Protein AF-0000000087743296 (afdb_homodimer)

Sequence (358 aa):
MRHYFYPDATAKSSYDIPYEQLYKLGYRGVVYDIDNTLVPHGAPADERAIALFNRLKNIGFETVLISNNKEPRVRTFAEAVGARYVYRANKPSKRGYLKAMELMNTDNTNTFFVGDQLFTDVWGAKRVGIKSYLVGQIDKKEEIQIVIKRRFEWIVLFFYKRYIKKNGSNWPDIGRIEAMRHYFYPDATAKSSYDIPYEQLYKLGYRGVVYDIDNTLVPHGAPADERAIALFNRLKNIGFETVLISNNKEPRVRTFAEAVGARYVYRANKPSKRGYLKAMELMNTDNTNTFFVGDQLFTDVWGAKRVGIKSYLVGQIDKKEEIQIVIKRRFEWIVLFFYKRYIKKNGSNWPDIGRIEA

pLDDT: mean 92.41, std 14.66, range [15.29, 98.94]

Foldseek 3Di:
DCPLQDAPAEDQAPLGDPLLVLVVVPAAEEEEEDDQRQDHHQDAHDPSLLVVLVVSVVSRHAYEYEYLADDVSFVRRCVSNVHHYHYNLVFLAQRRVVVRCVVRVHAQVRYEYEYADRRGGSNSNVVRNHHYYHYGGNDCPVVVCVVVVVVVVVVVVVVVVVVCVVPPDPPDDDDDDDD/DQPLLDAPAEDQAPLGDPLLVLVVVPAAEEEEEDDLRQDHHPDAHDPSLLVVLVVSVVSRHAYEYEYLADDVSFVRRCVSNVHHYHYNLVFLAQRRVVVRCVVRVHAQVRYEYEYADRRGGSNSNVVRNHHYYHYGGNDCPVVVCVVVVVVVVVVVVVVVVVVCVVPPCPDDDPPDDDD

Secondary structure (DSSP, 8-state):
---TT--SEEESSGGGS-HHHHHHTT--EEEE--BTTTBSTTPPP-HHHHHHHHHHHHHT-EEEEE-SS-HHHHHHHHHHHT-EEESS--TTSHHHHHHHHHHHT--TTSEEEEES-IIIIIHHHHHTT-EEEEE--S--HHHHHHHHHHHHHHHHHHHHHHHHHHH---S----S---/---TT--SEEESSGGGS-HHHHHHTT--EEEE--BTTTBSTTPPP-HHHHHHHHHHHHHT-EEEEE-SS-HHHHHHHHHHHT-EEESS--TTSHHHHHHHHHHHT--TTSEEEEES-IIIIIHHHHHTT-EEEEE--S--HHHHHHHHHHHHHHHHHHHHHHHHHHH--SS--------

Structure (mmCIF, N/CA/C/O backbone):
data_AF-0000000087743296-model_v1
#
loop_
_entity.id
_entity.type
_entity.pdbx_description
1 polymer 'YqeG family HAD IIIA-type phosphatase'
#
loop_
_atom_site.group_PDB
_atom_site.id
_atom_site.type_symbol
_atom_site.label_atom_id
_atom_site.label_alt_id
_atom_site.label_comp_id
_atom_site.label_asym_id
_atom_site.label_entity_id
_atom_site.label_seq_id
_atom_site.pdbx_PDB_ins_code
_atom_site.Cartn_x
_atom_site.Cartn_y
_atom_site.Cartn_z
_atom_site.occupancy
_atom_site.B_iso_or_equiv
_atom_site.auth_seq_id
_atom_site.auth_comp_id
_atom_site.auth_asym_id
_atom_site.auth_atom_id
_atom_site.pdbx_PDB_model_num
ATOM 1 N N . MET A 1 1 ? -18.5 -22.188 -18.312 1 39.03 1 MET A N 1
ATOM 2 C CA . MET A 1 1 ? -18.562 -20.75 -18.078 1 39.03 1 MET A CA 1
ATOM 3 C C . MET A 1 1 ? -17.234 -20.234 -17.516 1 39.03 1 MET A C 1
ATOM 5 O O . MET A 1 1 ? -16.719 -20.766 -16.531 1 39.03 1 MET A O 1
ATOM 9 N N . ARG A 1 2 ? -16.406 -19.547 -18.344 1 56.44 2 ARG A N 1
ATOM 10 C CA . ARG A 1 2 ? -14.992 -19.188 -18.453 1 56.44 2 ARG A CA 1
ATOM 11 C C . ARG A 1 2 ? -14.57 -18.25 -17.328 1 56.44 2 ARG A C 1
ATOM 13 O O . ARG A 1 2 ? -14.93 -17.062 -17.344 1 56.44 2 ARG A O 1
ATOM 20 N N . HIS A 1 3 ? -14.547 -18.766 -16.031 1 81.25 3 HIS A N 1
ATOM 21 C CA . HIS A 1 3 ? -14.195 -17.875 -14.922 1 81.25 3 HIS A CA 1
ATOM 22 C C . HIS A 1 3 ? -12.719 -17.5 -14.969 1 81.25 3 HIS A C 1
ATOM 24 O O . HIS A 1 3 ? -11.891 -18.156 -14.32 1 81.25 3 HIS A O 1
ATOM 30 N N . TYR A 1 4 ? -12.43 -16.438 -15.703 1 83.31 4 TYR A N 1
ATOM 31 C CA . TYR A 1 4 ? -11.102 -15.992 -16.109 1 83.31 4 TYR A CA 1
ATOM 32 C C . TYR A 1 4 ? -10.219 -15.703 -14.898 1 83.31 4 TYR A C 1
ATOM 34 O O . TYR A 1 4 ? -9 -15.828 -14.969 1 83.31 4 TYR A O 1
ATOM 42 N N . PHE A 1 5 ? -10.789 -15.539 -13.82 1 91.81 5 PHE A N 1
ATOM 43 C CA . PHE A 1 5 ? -9.969 -15.141 -12.688 1 91.81 5 PHE A CA 1
ATOM 44 C C . PHE A 1 5 ? -10.016 -16.188 -11.578 1 91.81 5 PHE A C 1
ATOM 46 O O . PHE A 1 5 ? -9.375 -16.031 -10.539 1 91.81 5 PHE A O 1
ATOM 53 N N . TYR A 1 6 ? -10.727 -17.234 -11.852 1 93.5 6 TYR A N 1
ATOM 54 C CA . TYR A 1 6 ? -10.773 -18.266 -10.836 1 93.5 6 TYR A CA 1
ATOM 55 C C . TYR A 1 6 ? -9.539 -19.156 -10.891 1 93.5 6 TYR A C 1
ATOM 57 O O . TYR A 1 6 ? -9.211 -19.703 -11.953 1 93.5 6 TYR A O 1
ATOM 65 N N . PRO A 1 7 ? -8.898 -19.281 -9.773 1 95.62 7 PRO A N 1
ATOM 66 C CA . PRO A 1 7 ? -7.852 -20.312 -9.766 1 95.62 7 PRO A CA 1
ATOM 67 C C . PRO A 1 7 ? -8.406 -21.719 -9.883 1 95.62 7 PRO A C 1
ATOM 69 O O . PRO A 1 7 ? -9.594 -21.938 -9.641 1 95.62 7 PRO A O 1
ATOM 72 N N . ASP A 1 8 ? -7.539 -22.656 -10.32 1 95.06 8 ASP A N 1
ATOM 73 C CA . ASP A 1 8 ? -7.973 -24.047 -10.391 1 95.06 8 ASP A CA 1
ATOM 74 C C . ASP A 1 8 ? -7.969 -24.703 -9 1 95.06 8 ASP A C 1
ATOM 76 O O . ASP A 1 8 ? -8.75 -25.609 -8.734 1 95.06 8 ASP A O 1
ATOM 80 N N . ALA A 1 9 ? -7.086 -24.266 -8.188 1 94.94 9 ALA A N 1
ATOM 81 C CA . ALA A 1 9 ? -7.027 -24.672 -6.781 1 94.94 9 ALA A CA 1
ATOM 82 C C . ALA A 1 9 ? -6.391 -23.594 -5.922 1 94.94 9 ALA A C 1
ATOM 84 O O . ALA A 1 9 ? -5.758 -22.672 -6.441 1 94.94 9 ALA A O 1
ATOM 85 N N . THR A 1 10 ? -6.617 -23.703 -4.645 1 95.31 10 THR A N 1
ATOM 86 C CA . THR A 1 10 ? -5.977 -22.828 -3.674 1 95.31 10 THR A CA 1
ATOM 87 C C . THR A 1 10 ? -5.207 -23.625 -2.633 1 95.31 10 THR A C 1
ATOM 89 O O . THR A 1 10 ? -5.477 -24.812 -2.438 1 95.31 10 THR A O 1
ATOM 92 N N . ALA A 1 11 ? -4.199 -23.031 -2.135 1 95.69 11 ALA A N 1
ATOM 93 C CA . ALA A 1 11 ? -3.457 -23.594 -1.002 1 95.69 11 ALA A CA 1
ATOM 94 C C . ALA A 1 11 ? -3.045 -22.484 -0.029 1 95.69 11 ALA A C 1
ATOM 96 O O . ALA A 1 11 ? -2.979 -21.312 -0.402 1 95.69 11 ALA A O 1
ATOM 97 N N . LYS A 1 12 ? -2.832 -22.891 1.188 1 95.31 12 LYS A N 1
ATOM 98 C CA . LYS A 1 12 ? -2.398 -21.922 2.188 1 95.31 12 LYS A CA 1
ATOM 99 C C . LYS A 1 12 ? -1.1 -21.234 1.763 1 95.31 12 LYS A C 1
ATOM 101 O O . LYS A 1 12 ? -0.932 -20.031 1.96 1 95.31 12 LYS A O 1
ATOM 106 N N . SER A 1 13 ? -0.181 -22.047 1.311 1 97.12 13 SER A N 1
ATOM 107 C CA . SER A 1 13 ? 1.099 -21.562 0.809 1 97.12 13 SER A CA 1
ATOM 108 C C . SER A 1 13 ? 1.646 -22.469 -0.288 1 97.12 13 SER A C 1
ATOM 110 O O . SER A 1 13 ? 1.106 -23.547 -0.534 1 97.12 13 SER A O 1
ATOM 112 N N . SER A 1 14 ? 2.713 -21.953 -0.979 1 98.12 14 SER A N 1
ATOM 113 C CA . SER A 1 14 ? 3.42 -22.75 -1.969 1 98.12 14 SER A CA 1
ATOM 114 C C . SER A 1 14 ? 3.93 -24.047 -1.356 1 98.12 14 SER A C 1
ATOM 116 O O . SER A 1 14 ? 4.188 -25.031 -2.072 1 98.12 14 SER A O 1
ATOM 118 N N . TYR A 1 15 ? 3.998 -24.094 -0.083 1 98.12 15 TYR A N 1
ATOM 119 C CA . TYR A 1 15 ? 4.648 -25.203 0.618 1 98.12 15 TYR A CA 1
ATOM 120 C C . TYR A 1 15 ? 3.629 -26.25 1.062 1 98.12 15 TYR A C 1
ATOM 122 O O . TYR A 1 15 ? 3.994 -27.281 1.622 1 98.12 15 TYR A O 1
ATOM 130 N N . ASP A 1 16 ? 2.35 -25.969 0.76 1 97.06 16 ASP A N 1
ATOM 131 C CA . ASP A 1 16 ? 1.265 -26.844 1.182 1 97.06 16 ASP A CA 1
ATOM 132 C C . ASP A 1 16 ? 0.6 -27.516 -0.02 1 97.06 16 ASP A C 1
ATOM 134 O O . ASP A 1 16 ? -0.471 -28.109 0.108 1 97.06 16 ASP A O 1
ATOM 138 N N . ILE A 1 17 ? 1.154 -27.422 -1.135 1 97.38 17 ILE A N 1
ATOM 139 C CA . ILE A 1 17 ? 0.62 -28.016 -2.354 1 97.38 17 ILE A CA 1
ATOM 140 C C . ILE A 1 17 ? 1 -29.5 -2.416 1 97.38 17 ILE A C 1
ATOM 142 O O . ILE A 1 17 ? 2.129 -29.859 -2.082 1 97.38 17 ILE A O 1
ATOM 146 N N . PRO A 1 18 ? 0.046 -30.391 -2.832 1 96.56 18 PRO A N 1
ATOM 147 C CA . PRO A 1 18 ? 0.356 -31.812 -2.922 1 96.56 18 PRO A CA 1
ATOM 148 C C . PRO A 1 18 ? 1.152 -32.156 -4.176 1 96.56 18 PRO A C 1
ATOM 150 O O . PRO A 1 18 ? 0.637 -32.844 -5.066 1 96.56 18 PRO A O 1
ATOM 153 N N . TYR A 1 19 ? 2.443 -31.922 -4.223 1 98.19 19 TYR A N 1
ATOM 154 C CA . TYR A 1 19 ? 3.291 -32.031 -5.406 1 98.19 19 TYR A CA 1
ATOM 155 C C . TYR A 1 19 ? 3.438 -33.469 -5.852 1 98.19 19 TYR A C 1
ATOM 157 O O . TYR A 1 19 ? 3.404 -33.781 -7.047 1 98.19 19 TYR A O 1
ATOM 165 N N . GLU A 1 20 ? 3.605 -34.375 -4.824 1 97.75 20 GLU A N 1
ATOM 166 C CA . GLU A 1 20 ? 3.75 -35.781 -5.176 1 97.75 20 GLU A CA 1
ATOM 167 C C . GLU A 1 20 ? 2.51 -36.312 -5.902 1 97.75 20 GLU A C 1
ATOM 169 O O . GLU A 1 20 ? 2.619 -37.031 -6.883 1 97.75 20 GLU A O 1
ATOM 174 N N . GLN A 1 21 ? 1.388 -35.875 -5.41 1 96.56 21 GLN A N 1
ATOM 175 C CA . GLN A 1 21 ? 0.134 -36.281 -6.039 1 96.56 21 GLN A CA 1
ATOM 176 C C . GLN A 1 21 ? 0.012 -35.688 -7.441 1 96.56 21 GLN A C 1
ATOM 178 O O . GLN A 1 21 ? -0.433 -36.375 -8.367 1 96.56 21 GLN A O 1
ATOM 183 N N . LEU A 1 22 ? 0.434 -34.5 -7.641 1 97.75 22 LEU A N 1
ATOM 184 C CA . LEU A 1 22 ? 0.363 -33.844 -8.938 1 97.75 22 LEU A CA 1
ATOM 185 C C . LEU A 1 22 ? 1.301 -34.5 -9.938 1 97.75 22 LEU A C 1
ATOM 187 O O . LEU A 1 22 ? 0.954 -34.656 -11.117 1 97.75 22 LEU A O 1
ATOM 191 N N . TYR A 1 23 ? 2.424 -34.875 -9.438 1 98.25 23 TYR A N 1
ATOM 192 C CA . TYR A 1 23 ? 3.346 -35.594 -10.312 1 98.25 23 TYR A CA 1
ATOM 193 C C . TYR A 1 23 ? 2.744 -36.938 -10.766 1 98.25 23 TYR A C 1
ATOM 195 O O . TYR A 1 23 ? 2.869 -37.312 -11.938 1 98.25 23 TYR A O 1
ATOM 203 N N . LYS A 1 24 ? 2.105 -37.625 -9.883 1 96.69 24 LYS A N 1
ATOM 204 C CA . LYS A 1 24 ? 1.45 -38.875 -10.195 1 96.69 24 LYS A CA 1
ATOM 205 C C . LYS A 1 24 ? 0.333 -38.688 -11.219 1 96.69 24 LYS A C 1
ATOM 207 O O . LYS A 1 24 ? 0.058 -39.562 -12.023 1 96.69 24 LYS A O 1
ATOM 212 N N . LEU A 1 25 ? -0.211 -37.5 -11.219 1 96.12 25 LEU A N 1
ATOM 213 C CA . LEU A 1 25 ? -1.318 -37.188 -12.117 1 96.12 25 LEU A CA 1
ATOM 214 C C . LEU A 1 25 ? -0.806 -36.781 -13.5 1 96.12 25 LEU A C 1
ATOM 216 O O . LEU A 1 25 ? -1.597 -36.562 -14.414 1 96.12 25 LEU A O 1
ATOM 220 N N . GLY A 1 26 ? 0.519 -36.656 -13.641 1 96.94 26 GLY A N 1
ATOM 221 C CA . GLY A 1 26 ? 1.074 -36.469 -14.977 1 96.94 26 GLY A CA 1
ATOM 222 C C . GLY A 1 26 ? 1.713 -35.125 -15.164 1 96.94 26 GLY A C 1
ATOM 223 O O . GLY A 1 26 ? 2.291 -34.844 -16.219 1 96.94 26 GLY A O 1
ATOM 224 N N . TYR A 1 27 ? 1.667 -34.344 -14.133 1 98.06 27 TYR A N 1
ATOM 225 C CA . TYR A 1 27 ? 2.32 -33.031 -14.242 1 98.06 27 TYR A CA 1
ATOM 226 C C . TYR A 1 27 ? 3.834 -33.156 -14.125 1 98.06 27 TYR A C 1
ATOM 228 O O . TYR A 1 27 ? 4.332 -34.031 -13.398 1 98.06 27 TYR A O 1
ATOM 236 N N . ARG A 1 28 ? 4.492 -32.281 -14.875 1 98.75 28 ARG A N 1
ATOM 237 C CA . ARG A 1 28 ? 5.941 -32.406 -14.961 1 98.75 28 ARG A CA 1
ATOM 238 C C . ARG A 1 28 ? 6.625 -31.047 -14.789 1 98.75 28 ARG A C 1
ATOM 240 O O . ARG A 1 28 ? 7.809 -30.984 -14.445 1 98.75 28 ARG A O 1
ATOM 247 N N . GLY A 1 29 ? 5.926 -29.953 -15.094 1 98.88 29 GLY A N 1
ATOM 248 C CA . GLY A 1 29 ? 6.48 -28.609 -14.969 1 98.88 29 GLY A CA 1
ATOM 249 C C . GLY A 1 29 ? 5.727 -27.75 -13.984 1 98.88 29 GLY A C 1
ATOM 250 O O . GLY A 1 29 ? 4.496 -27.781 -13.93 1 98.88 29 GLY A O 1
ATOM 251 N N . VAL A 1 30 ? 6.461 -27.016 -13.164 1 98.94 30 VAL A N 1
ATOM 252 C CA . VAL A 1 30 ? 5.883 -26.031 -12.266 1 98.94 30 VAL A CA 1
ATOM 253 C C . VAL A 1 30 ? 6.469 -24.656 -12.578 1 98.94 30 VAL A C 1
ATOM 255 O O . VAL A 1 30 ? 7.691 -24.469 -12.57 1 98.94 30 VAL A O 1
ATOM 258 N N . VAL A 1 31 ? 5.633 -23.672 -12.906 1 98.94 31 VAL A N 1
ATOM 259 C CA . VAL A 1 31 ? 6.027 -22.266 -13.07 1 98.94 31 VAL A CA 1
ATOM 260 C C . VAL A 1 31 ? 5.688 -21.484 -11.805 1 98.94 31 VAL A C 1
ATOM 262 O O . VAL A 1 31 ? 4.562 -21.562 -11.305 1 98.94 31 VAL A O 1
ATOM 265 N N . TYR A 1 32 ? 6.684 -20.688 -11.281 1 98.81 32 TYR A N 1
ATOM 266 C CA . TYR A 1 32 ? 6.492 -20.016 -10 1 98.81 32 TYR A CA 1
ATOM 267 C C . TYR A 1 32 ? 6.633 -18.516 -10.148 1 98.81 32 TYR A C 1
ATOM 269 O O . TYR A 1 32 ? 7.543 -18.031 -10.828 1 98.81 32 TYR A O 1
ATOM 277 N N . ASP A 1 33 ? 5.77 -17.828 -9.5 1 98.75 33 ASP A N 1
ATOM 278 C CA . ASP A 1 33 ? 6.074 -16.469 -9.039 1 98.75 33 ASP A CA 1
ATOM 279 C C . ASP A 1 33 ? 7.051 -16.5 -7.867 1 98.75 33 ASP A C 1
ATOM 281 O O . ASP A 1 33 ? 7.211 -17.531 -7.211 1 98.75 33 ASP A O 1
ATOM 285 N N . ILE A 1 34 ? 7.734 -15.398 -7.621 1 98.62 34 ILE A N 1
ATOM 286 C CA . ILE A 1 34 ? 8.711 -15.375 -6.543 1 98.62 34 ILE A CA 1
ATOM 287 C C . ILE A 1 34 ? 8.148 -14.609 -5.348 1 98.62 34 ILE A C 1
ATOM 289 O O . ILE A 1 34 ? 7.863 -15.203 -4.301 1 98.62 34 ILE A O 1
ATOM 293 N N . ASP A 1 35 ? 7.82 -13.297 -5.594 1 98 35 ASP A N 1
ATOM 294 C CA . ASP A 1 35 ? 7.508 -12.359 -4.516 1 98 35 ASP A CA 1
ATOM 295 C C . ASP A 1 35 ? 6.133 -12.648 -3.92 1 98 35 ASP A C 1
ATOM 297 O O . ASP A 1 35 ? 5.125 -12.617 -4.629 1 98 35 ASP A O 1
ATOM 301 N N . ASN A 1 36 ? 6.172 -12.906 -2.613 1 97.62 36 ASN A N 1
ATOM 302 C CA . ASN A 1 36 ? 4.98 -13.195 -1.818 1 97.62 36 ASN A CA 1
ATOM 303 C C . ASN A 1 36 ? 4.418 -14.578 -2.129 1 97.62 36 ASN A C 1
ATOM 305 O O . ASN A 1 36 ? 3.426 -15 -1.533 1 97.62 36 ASN A O 1
ATOM 309 N N . THR A 1 37 ? 5.086 -15.305 -2.969 1 98.62 37 THR A N 1
ATOM 310 C CA . THR A 1 37 ? 4.723 -16.688 -3.289 1 98.62 37 THR A CA 1
ATOM 311 C C . THR A 1 37 ? 5.672 -17.656 -2.609 1 98.62 37 THR A C 1
ATOM 313 O O . THR A 1 37 ? 5.23 -18.609 -1.958 1 98.62 37 THR A O 1
ATOM 316 N N . LEU A 1 38 ? 6.992 -17.359 -2.748 1 98.81 38 LEU A N 1
ATOM 317 C CA . LEU A 1 38 ? 8.016 -18.25 -2.189 1 98.81 38 LEU A CA 1
ATOM 318 C C . LEU A 1 38 ? 8.672 -17.609 -0.968 1 98.81 38 LEU A C 1
ATOM 320 O O . LEU A 1 38 ? 9.055 -18.312 -0.028 1 98.81 38 LEU A O 1
ATOM 324 N N . VAL A 1 39 ? 8.805 -16.281 -1.06 1 98.56 39 VAL A N 1
ATOM 325 C CA . VAL A 1 39 ? 9.414 -15.477 -0.01 1 98.56 39 VAL A CA 1
ATOM 326 C C . VAL A 1 39 ? 8.734 -14.109 0.053 1 98.56 39 VAL A C 1
ATOM 328 O O . VAL A 1 39 ? 7.992 -13.734 -0.856 1 98.56 39 VAL A O 1
ATOM 331 N N . PRO A 1 40 ? 8.93 -13.367 1.16 1 97.38 40 PRO A N 1
ATOM 332 C CA . PRO A 1 40 ? 8.453 -11.984 1.137 1 97.38 40 PRO A CA 1
ATOM 333 C C . PRO A 1 40 ? 9.039 -11.172 -0.02 1 97.38 40 PRO A C 1
ATOM 335 O O . PRO A 1 40 ? 10.117 -11.492 -0.514 1 97.38 40 PRO A O 1
ATOM 338 N N . HIS A 1 41 ? 8.312 -10.156 -0.39 1 95.88 41 HIS A N 1
ATOM 339 C CA . HIS A 1 41 ? 8.719 -9.32 -1.516 1 95.88 41 HIS A CA 1
ATOM 340 C C . HIS A 1 41 ? 10.156 -8.836 -1.349 1 95.88 41 HIS A C 1
ATOM 342 O O . HIS A 1 41 ? 10.5 -8.234 -0.325 1 95.88 41 HIS A O 1
ATOM 348 N N . GLY A 1 42 ? 10.93 -9.102 -2.33 1 96 42 GLY A N 1
ATOM 349 C CA . GLY A 1 42 ? 12.289 -8.586 -2.367 1 96 42 GLY A CA 1
ATOM 350 C C . GLY A 1 42 ? 13.258 -9.414 -1.553 1 96 42 GLY A C 1
ATOM 351 O O . GLY A 1 42 ? 14.469 -9.18 -1.6 1 96 42 GLY A O 1
ATOM 352 N N . ALA A 1 43 ? 12.805 -10.383 -0.802 1 97.62 43 ALA A N 1
ATOM 353 C CA . ALA A 1 43 ? 13.664 -11.188 0.055 1 97.62 43 ALA A CA 1
ATOM 354 C C . ALA A 1 43 ? 14.438 -12.227 -0.76 1 97.62 43 ALA A C 1
ATOM 356 O O . ALA A 1 43 ? 13.945 -12.703 -1.786 1 97.62 43 ALA A O 1
ATOM 357 N N . PRO A 1 44 ? 15.617 -12.523 -0.283 1 98.38 44 PRO A N 1
ATOM 358 C CA . PRO A 1 44 ? 16.344 -13.609 -0.939 1 98.38 44 PRO A CA 1
ATOM 359 C C . PRO A 1 44 ? 15.734 -14.977 -0.668 1 98.38 44 PRO A C 1
ATOM 361 O O . PRO A 1 44 ? 14.859 -15.109 0.195 1 98.38 44 PRO A O 1
ATOM 364 N N . ALA A 1 45 ? 16.219 -15.938 -1.435 1 98.75 45 ALA A N 1
ATOM 365 C CA . ALA A 1 45 ? 15.789 -17.312 -1.164 1 98.75 45 ALA A CA 1
ATOM 366 C C . ALA A 1 45 ? 16.188 -17.75 0.243 1 98.75 45 ALA A C 1
ATOM 368 O O . ALA A 1 45 ? 17.328 -17.516 0.669 1 98.75 45 ALA A O 1
ATOM 369 N N . ASP A 1 46 ? 15.227 -18.266 0.943 1 98.5 46 ASP A N 1
ATOM 370 C CA . ASP A 1 46 ? 15.531 -18.781 2.271 1 98.5 46 ASP A CA 1
ATOM 371 C C . ASP A 1 46 ? 15.617 -20.312 2.254 1 98.5 46 ASP A C 1
ATOM 373 O O . ASP A 1 46 ? 15.5 -20.922 1.198 1 98.5 46 ASP A O 1
ATOM 377 N N . GLU A 1 47 ? 15.883 -20.891 3.396 1 98.56 47 GLU A N 1
ATOM 378 C CA . GLU A 1 47 ? 16.078 -22.328 3.494 1 98.56 47 GLU A CA 1
ATOM 379 C C . GLU A 1 47 ? 14.82 -23.094 3.094 1 98.56 47 GLU A C 1
ATOM 381 O O . GLU A 1 47 ? 14.898 -24.156 2.496 1 98.56 47 GLU A O 1
ATOM 386 N N . ARG A 1 48 ? 13.789 -22.5 3.412 1 98.5 48 ARG A N 1
ATOM 387 C CA . ARG A 1 48 ? 12.516 -23.141 3.105 1 98.5 48 ARG A CA 1
ATOM 388 C C . ARG A 1 48 ? 12.297 -23.234 1.599 1 98.5 48 ARG A C 1
ATOM 390 O O . ARG A 1 48 ? 11.875 -24.281 1.094 1 98.5 48 ARG A O 1
ATOM 397 N N . ALA A 1 49 ? 12.57 -22.172 0.935 1 98.81 49 ALA A N 1
ATOM 398 C CA . ALA A 1 49 ? 12.453 -22.156 -0.521 1 98.81 49 ALA A CA 1
ATOM 399 C C . ALA A 1 49 ? 13.438 -23.125 -1.165 1 98.81 49 ALA A C 1
ATOM 401 O O . ALA A 1 49 ? 13.078 -23.875 -2.076 1 98.81 49 ALA A O 1
ATOM 402 N N . ILE A 1 50 ? 14.594 -23.109 -0.711 1 98.88 50 ILE A N 1
ATOM 403 C CA . ILE A 1 50 ? 15.617 -24 -1.245 1 98.88 50 ILE A CA 1
ATOM 404 C C . ILE A 1 50 ? 15.188 -25.453 -1.052 1 98.88 50 ILE A C 1
ATOM 406 O O . ILE A 1 50 ? 15.289 -26.25 -1.976 1 98.88 50 ILE A O 1
ATOM 410 N N . ALA A 1 51 ? 14.695 -25.75 0.13 1 98.88 51 ALA A N 1
ATOM 411 C CA . ALA A 1 51 ? 14.242 -27.109 0.428 1 98.88 51 ALA A CA 1
ATOM 412 C C . ALA A 1 51 ? 13.086 -27.516 -0.49 1 98.88 51 ALA A C 1
ATOM 414 O O . ALA A 1 51 ? 13.016 -28.656 -0.938 1 98.88 51 ALA A O 1
ATOM 415 N N . LEU A 1 52 ? 12.219 -26.625 -0.75 1 98.88 52 LEU A N 1
ATOM 416 C CA . LEU A 1 52 ? 11.086 -26.922 -1.626 1 98.88 52 LEU A CA 1
ATOM 417 C C . LEU A 1 52 ? 11.57 -27.266 -3.029 1 98.88 52 LEU A C 1
ATOM 419 O O . LEU A 1 52 ? 11.125 -28.266 -3.609 1 98.88 52 LEU A O 1
ATOM 423 N N . PHE A 1 53 ? 12.438 -26.562 -3.605 1 98.88 53 PHE A N 1
ATOM 424 C CA . PHE A 1 53 ? 12.883 -26.797 -4.973 1 98.88 53 PHE A CA 1
ATOM 425 C C . PHE A 1 53 ? 13.727 -28.062 -5.055 1 98.88 53 PHE A C 1
ATOM 427 O O . PHE A 1 53 ? 13.703 -28.766 -6.066 1 98.88 53 PHE A O 1
ATOM 434 N N . ASN A 1 54 ? 14.461 -28.344 -3.963 1 98.81 54 ASN A N 1
ATOM 435 C CA . ASN A 1 54 ? 15.125 -29.641 -3.898 1 98.81 54 ASN A CA 1
ATOM 436 C C . ASN A 1 54 ? 14.125 -30.797 -3.916 1 98.81 54 ASN A C 1
ATOM 438 O O . ASN A 1 54 ? 14.32 -31.781 -4.613 1 98.81 54 ASN A O 1
ATOM 442 N N . ARG A 1 55 ? 13.102 -30.625 -3.139 1 98.81 55 ARG A N 1
ATOM 443 C CA . ARG A 1 55 ? 12.039 -31.625 -3.117 1 98.81 55 ARG A CA 1
ATOM 444 C C . ARG A 1 55 ? 11.43 -31.797 -4.5 1 98.81 55 ARG A C 1
ATOM 446 O O . ARG A 1 55 ? 11.234 -32.938 -4.961 1 98.81 55 ARG A O 1
ATOM 453 N N . LEU A 1 56 ? 11.148 -30.75 -5.145 1 98.88 56 LEU A N 1
ATOM 454 C CA . LEU A 1 56 ? 10.547 -30.797 -6.477 1 98.88 56 LEU A CA 1
ATOM 455 C C . LEU A 1 56 ? 11.469 -31.5 -7.469 1 98.88 56 LEU A C 1
ATOM 457 O O . LEU A 1 56 ? 11.008 -32.312 -8.281 1 98.88 56 LEU A O 1
ATOM 461 N N . LYS A 1 57 ? 12.711 -31.172 -7.375 1 98.75 57 LYS A N 1
ATOM 462 C CA . LYS A 1 57 ? 13.703 -31.828 -8.219 1 98.75 57 LYS A CA 1
ATOM 463 C C . LYS A 1 57 ? 13.734 -33.344 -7.965 1 98.75 57 LYS A C 1
ATOM 465 O O . LYS A 1 57 ? 13.766 -34.125 -8.906 1 98.75 57 LYS A O 1
ATOM 470 N N . ASN A 1 58 ? 13.688 -33.719 -6.719 1 98.69 58 ASN A N 1
ATOM 471 C CA . ASN A 1 58 ? 13.734 -35.125 -6.34 1 98.69 58 ASN A CA 1
ATOM 472 C C . ASN A 1 58 ? 12.508 -35.875 -6.832 1 98.69 58 ASN A C 1
ATOM 474 O O . ASN A 1 58 ? 12.586 -37.062 -7.176 1 98.69 58 ASN A O 1
ATOM 478 N N . ILE A 1 59 ? 11.414 -35.219 -6.812 1 98.62 59 ILE A N 1
ATOM 479 C CA . ILE A 1 59 ? 10.18 -35.812 -7.328 1 98.62 59 ILE A CA 1
ATOM 480 C C . ILE A 1 59 ? 10.312 -36.031 -8.836 1 98.62 59 ILE A C 1
ATOM 482 O O . ILE A 1 59 ? 9.797 -37.031 -9.367 1 98.62 59 ILE A O 1
ATOM 486 N N . GLY A 1 60 ? 10.953 -35.094 -9.508 1 98.75 60 GLY A N 1
ATOM 487 C CA . GLY A 1 60 ? 11.156 -35.188 -10.945 1 98.75 60 GLY A CA 1
ATOM 488 C C . GLY A 1 60 ? 10.633 -34 -11.711 1 98.75 60 GLY A C 1
ATOM 489 O O . GLY A 1 60 ? 10.688 -33.969 -12.938 1 98.75 60 GLY A O 1
ATOM 490 N N . PHE A 1 61 ? 10.227 -32.938 -11.016 1 98.88 61 PHE A N 1
ATOM 491 C CA . PHE A 1 61 ? 9.648 -31.766 -11.664 1 98.88 61 PHE A CA 1
ATOM 492 C C . PHE A 1 61 ? 10.734 -30.922 -12.32 1 98.88 61 PHE A C 1
ATOM 494 O O . PHE A 1 61 ? 11.828 -30.766 -11.766 1 98.88 61 PHE A O 1
ATOM 501 N N . GLU A 1 62 ? 10.422 -30.344 -13.453 1 98.88 62 GLU A N 1
ATOM 502 C CA . GLU A 1 62 ? 11.102 -29.156 -13.945 1 98.88 62 GLU A CA 1
ATOM 503 C C . GLU A 1 62 ? 10.484 -27.875 -13.375 1 98.88 62 GLU A C 1
ATOM 505 O O . GLU A 1 62 ? 9.266 -27.797 -13.203 1 98.88 62 GLU A O 1
ATOM 510 N N . THR A 1 63 ? 11.422 -26.891 -13.062 1 98.88 63 THR A N 1
ATOM 511 C CA . THR A 1 63 ? 10.898 -25.688 -12.445 1 98.88 63 THR A CA 1
ATOM 512 C C . THR A 1 63 ? 11.445 -24.438 -13.148 1 98.88 63 THR A C 1
ATOM 514 O O . THR A 1 63 ? 12.617 -24.406 -13.547 1 98.88 63 THR A O 1
ATOM 517 N N . VAL A 1 64 ? 10.562 -23.469 -13.344 1 98.94 64 VAL A N 1
ATOM 518 C CA . VAL A 1 64 ? 10.945 -22.156 -13.875 1 98.94 64 VAL A CA 1
ATOM 519 C C . VAL A 1 64 ? 10.32 -21.047 -13.023 1 98.94 64 VAL A C 1
ATOM 521 O O . VAL A 1 64 ? 9.141 -21.125 -12.664 1 98.94 64 VAL A O 1
ATOM 524 N N . LEU A 1 65 ? 11.156 -20.062 -12.672 1 98.94 65 LEU A N 1
ATOM 525 C CA . LEU A 1 65 ? 10.68 -18.844 -12.023 1 98.94 65 LEU A CA 1
ATOM 526 C C . LEU A 1 65 ? 10.359 -17.766 -13.055 1 98.94 65 LEU A C 1
ATOM 528 O O . LEU A 1 65 ? 11.172 -17.484 -13.938 1 98.94 65 LEU A O 1
ATOM 532 N N . ILE A 1 66 ? 9.117 -17.219 -12.961 1 98.62 66 ILE A N 1
ATOM 533 C CA . ILE A 1 66 ? 8.836 -16.062 -13.82 1 98.62 66 ILE A CA 1
ATOM 534 C C . ILE A 1 66 ? 8.445 -14.867 -12.961 1 98.62 66 ILE A C 1
ATOM 536 O O . ILE A 1 66 ? 7.73 -15.016 -11.969 1 98.62 66 ILE A O 1
ATOM 540 N N . SER A 1 67 ? 8.984 -13.75 -13.188 1 98.12 67 SER A N 1
ATOM 541 C CA . SER A 1 67 ? 8.766 -12.531 -12.43 1 98.12 67 SER A CA 1
ATOM 542 C C . SER A 1 67 ? 8.805 -11.305 -13.328 1 98.12 67 SER A C 1
ATOM 544 O O . SER A 1 67 ? 9.484 -11.297 -14.359 1 98.12 67 SER A O 1
ATOM 546 N N . ASN A 1 68 ? 8 -10.297 -13 1 97.62 68 ASN A N 1
ATOM 547 C CA . ASN A 1 68 ? 8.031 -9.023 -13.711 1 97.62 68 ASN A CA 1
ATOM 548 C C . ASN A 1 68 ? 9.266 -8.203 -13.344 1 97.62 68 ASN A C 1
ATOM 550 O O . ASN A 1 68 ? 9.547 -7.18 -13.969 1 97.62 68 ASN A O 1
ATOM 554 N N . ASN A 1 69 ? 10.016 -8.664 -12.453 1 97.31 69 ASN A N 1
ATOM 555 C CA . ASN A 1 69 ? 11.172 -7.938 -11.953 1 97.31 69 ASN A CA 1
ATOM 556 C C . ASN A 1 69 ? 12.344 -7.996 -12.93 1 97.31 69 ASN A C 1
ATOM 558 O O . ASN A 1 69 ? 12.297 -8.742 -13.914 1 97.31 69 ASN A O 1
ATOM 562 N N . LYS A 1 70 ? 13.273 -7.148 -12.633 1 97.81 70 LYS A N 1
ATOM 563 C CA . LYS A 1 70 ? 14.492 -7.113 -13.438 1 97.81 70 LYS A CA 1
ATOM 564 C C . LYS A 1 70 ? 15.359 -8.344 -13.18 1 97.81 70 LYS A C 1
ATOM 566 O O . LYS A 1 70 ? 15.148 -9.062 -12.203 1 97.81 70 LYS A O 1
ATOM 571 N N . GLU A 1 71 ? 16.281 -8.57 -14.008 1 98.06 71 GLU A N 1
ATOM 572 C CA . GLU A 1 71 ? 17.031 -9.82 -14.062 1 98.06 71 GLU A CA 1
ATOM 573 C C . GLU A 1 71 ? 17.797 -10.07 -12.766 1 98.06 71 GLU A C 1
ATOM 575 O O . GLU A 1 71 ? 17.828 -11.195 -12.266 1 98.06 71 GLU A O 1
ATOM 580 N N . PRO A 1 72 ? 18.406 -9.062 -12.156 1 98.25 72 PRO A N 1
ATOM 581 C CA . PRO A 1 72 ? 19.172 -9.367 -10.953 1 98.25 72 PRO A CA 1
ATOM 582 C C . PRO A 1 72 ? 18.328 -10 -9.852 1 98.25 72 PRO A C 1
ATOM 584 O O . PRO A 1 72 ? 18.781 -10.938 -9.188 1 98.25 72 PRO A O 1
ATOM 587 N N . ARG A 1 73 ? 17.188 -9.617 -9.719 1 98.12 73 ARG A N 1
ATOM 588 C CA . ARG A 1 73 ? 16.297 -10.18 -8.703 1 98.12 73 ARG A CA 1
ATOM 589 C C . ARG A 1 73 ? 15.945 -11.633 -9.023 1 98.12 73 ARG A C 1
ATOM 591 O O . ARG A 1 73 ? 16.062 -12.508 -8.164 1 98.12 73 ARG A O 1
ATOM 598 N N . VAL A 1 74 ? 15.641 -11.852 -10.25 1 98.62 74 VAL A N 1
ATOM 599 C CA . VAL A 1 74 ? 15.117 -13.156 -10.641 1 98.62 74 VAL A CA 1
ATOM 600 C C . VAL A 1 74 ? 16.266 -14.156 -10.75 1 98.62 74 VAL A C 1
ATOM 602 O O . VAL A 1 74 ? 16.172 -15.289 -10.266 1 98.62 74 VAL A O 1
ATOM 605 N N . ARG A 1 75 ? 17.344 -13.75 -11.32 1 98.62 75 ARG A N 1
ATOM 606 C CA . ARG A 1 75 ? 18.484 -14.625 -11.531 1 98.62 75 ARG A CA 1
ATOM 607 C C . ARG A 1 75 ? 19.062 -15.086 -10.195 1 98.62 75 ARG A C 1
ATOM 609 O O . ARG A 1 75 ? 19.328 -16.281 -10.008 1 98.62 75 ARG A O 1
ATOM 616 N N . THR A 1 76 ? 19.266 -14.094 -9.289 1 98.69 76 THR A N 1
ATOM 617 C CA . THR A 1 76 ? 19.859 -14.438 -8 1 98.69 76 THR A CA 1
ATOM 618 C C . THR A 1 76 ? 18.984 -15.445 -7.254 1 98.69 76 THR A C 1
ATOM 620 O O . THR A 1 76 ? 19.5 -16.375 -6.625 1 98.69 76 THR A O 1
ATOM 623 N N . PHE A 1 77 ? 17.688 -15.266 -7.34 1 98.81 77 PHE A N 1
ATOM 624 C CA . PHE A 1 77 ? 16.781 -16.188 -6.676 1 98.81 77 PHE A CA 1
ATOM 625 C C . PHE A 1 77 ? 16.828 -17.562 -7.336 1 98.81 77 PHE A C 1
ATOM 627 O O . PHE A 1 77 ? 16.891 -18.594 -6.652 1 98.81 77 PHE A O 1
ATOM 634 N N . ALA A 1 78 ? 16.844 -17.594 -8.648 1 98.88 78 ALA A N 1
ATOM 635 C CA . ALA A 1 78 ? 16.859 -18.828 -9.422 1 98.88 78 ALA A CA 1
ATOM 636 C C . ALA A 1 78 ? 18.125 -19.641 -9.141 1 98.88 78 ALA A C 1
ATOM 638 O O . ALA A 1 78 ? 18.062 -20.859 -8.961 1 98.88 78 ALA A O 1
ATOM 639 N N . GLU A 1 79 ? 19.188 -18.969 -9.094 1 98.69 79 GLU A N 1
ATOM 640 C CA . GLU A 1 79 ? 20.453 -19.625 -8.82 1 98.69 79 GLU A CA 1
ATOM 641 C C . GLU A 1 79 ? 20.453 -20.266 -7.434 1 98.69 79 GLU A C 1
ATOM 643 O O . GLU A 1 79 ? 20.953 -21.375 -7.258 1 98.69 79 GLU A O 1
ATOM 648 N N . ALA A 1 80 ? 19.906 -19.594 -6.504 1 98.81 80 ALA A N 1
ATOM 649 C CA . ALA A 1 80 ? 19.891 -20.062 -5.121 1 98.81 80 ALA A CA 1
ATOM 650 C C . ALA A 1 80 ? 19.062 -21.344 -4.992 1 98.81 80 ALA A C 1
ATOM 652 O O . ALA A 1 80 ? 19.406 -22.234 -4.223 1 98.81 80 ALA A O 1
ATOM 653 N N . VAL A 1 81 ? 17.984 -21.422 -5.77 1 98.81 81 VAL A N 1
ATOM 654 C CA . VAL A 1 81 ? 17.078 -22.547 -5.562 1 98.81 81 VAL A CA 1
ATOM 655 C C . VAL A 1 81 ? 17.312 -23.609 -6.637 1 98.81 81 VAL A C 1
ATOM 657 O O . VAL A 1 81 ? 16.734 -24.688 -6.586 1 98.81 81 VAL A O 1
ATOM 660 N N . GLY A 1 82 ? 18.125 -23.328 -7.617 1 98.5 82 GLY A N 1
ATOM 661 C CA . GLY A 1 82 ? 18.438 -24.281 -8.672 1 98.5 82 GLY A CA 1
ATOM 662 C C . GLY A 1 82 ? 17.328 -24.406 -9.703 1 98.5 82 GLY A C 1
ATOM 663 O O . GLY A 1 82 ? 17 -25.5 -10.141 1 98.5 82 GLY A O 1
ATOM 664 N N . ALA A 1 83 ? 16.734 -23.297 -10.109 1 98.75 83 ALA A N 1
ATOM 665 C CA . ALA A 1 83 ? 15.672 -23.281 -11.109 1 98.75 83 ALA A CA 1
ATOM 666 C C . ALA A 1 83 ? 16.047 -22.422 -12.305 1 98.75 83 ALA A C 1
ATOM 668 O O . ALA A 1 83 ? 16.969 -21.594 -12.219 1 98.75 83 ALA A O 1
ATOM 669 N N . ARG A 1 84 ? 15.43 -22.672 -13.414 1 98.62 84 ARG A N 1
ATOM 670 C CA . ARG A 1 84 ? 15.5 -21.719 -14.531 1 98.62 84 ARG A CA 1
ATOM 671 C C . ARG A 1 84 ? 14.594 -20.516 -14.281 1 98.62 84 ARG A C 1
ATOM 673 O O . ARG A 1 84 ? 13.844 -20.484 -13.305 1 98.62 84 ARG A O 1
ATOM 680 N N . TYR A 1 85 ? 14.82 -19.469 -15.156 1 98.81 85 TYR A N 1
ATOM 681 C CA . TYR A 1 85 ? 14.031 -18.281 -14.836 1 98.81 85 TYR A CA 1
ATOM 682 C C . TYR A 1 85 ? 13.75 -17.453 -16.094 1 98.81 85 TYR A C 1
ATOM 684 O O . TYR A 1 85 ? 14.445 -17.594 -17.094 1 98.81 85 TYR A O 1
ATOM 692 N N . VAL A 1 86 ? 12.641 -16.688 -16.047 1 98.62 86 VAL A N 1
ATOM 693 C CA . VAL A 1 86 ? 12.266 -15.656 -17.016 1 98.62 86 VAL A CA 1
ATOM 694 C C . VAL A 1 86 ? 12.047 -14.328 -16.297 1 98.62 86 VAL A C 1
ATOM 696 O O . VAL A 1 86 ? 11.18 -14.227 -15.422 1 98.62 86 VAL A O 1
ATOM 699 N N . TYR A 1 87 ? 12.891 -13.359 -16.578 1 98.12 87 TYR A N 1
ATOM 700 C CA . TYR A 1 87 ? 12.742 -12.031 -15.992 1 98.12 87 TYR A CA 1
ATOM 701 C C . TYR A 1 87 ? 11.93 -11.117 -16.906 1 98.12 87 TYR A C 1
ATOM 703 O O . TYR A 1 87 ? 11.703 -11.445 -18.078 1 98.12 87 TYR A O 1
ATOM 711 N N . ARG A 1 88 ? 11.391 -10.031 -16.375 1 97.38 88 ARG A N 1
ATOM 712 C CA . ARG A 1 88 ? 10.531 -9.117 -17.125 1 97.38 88 ARG A CA 1
ATOM 713 C C . ARG A 1 88 ? 9.484 -9.883 -17.922 1 97.38 88 ARG A C 1
ATOM 715 O O . ARG A 1 88 ? 9.352 -9.664 -19.125 1 97.38 88 ARG A O 1
ATOM 722 N N . ALA A 1 89 ? 8.766 -10.711 -17.219 1 96.88 89 ALA A N 1
ATOM 723 C CA . ALA A 1 89 ? 7.812 -11.594 -17.875 1 96.88 89 ALA A CA 1
ATOM 724 C C . ALA A 1 89 ? 6.555 -10.844 -18.297 1 96.88 89 ALA A C 1
ATOM 726 O O . ALA A 1 89 ? 5.777 -11.328 -19.109 1 96.88 89 ALA A O 1
ATOM 727 N N . ASN A 1 90 ? 6.348 -9.68 -17.703 1 96.44 90 ASN A N 1
ATOM 728 C CA . ASN A 1 90 ? 5.215 -8.82 -18.016 1 96.44 90 ASN A CA 1
ATOM 729 C C . ASN A 1 90 ? 3.887 -9.539 -17.797 1 96.44 90 ASN A C 1
ATOM 731 O O . ASN A 1 90 ? 2.996 -9.484 -18.641 1 96.44 90 ASN A O 1
ATOM 735 N N . LYS A 1 91 ? 3.861 -10.32 -16.734 1 97.25 91 LYS A N 1
ATOM 736 C CA . LYS A 1 91 ? 2.561 -10.867 -16.359 1 97.25 91 LYS A CA 1
ATOM 737 C C . LYS A 1 91 ? 1.51 -9.766 -16.266 1 97.25 91 LYS A C 1
ATOM 739 O O . LYS A 1 91 ? 1.801 -8.664 -15.789 1 97.25 91 LYS A O 1
ATOM 744 N N . PRO A 1 92 ? 0.279 -10.07 -16.828 1 96.75 92 PRO A N 1
ATOM 745 C CA . PRO A 1 92 ? -0.31 -11.352 -17.203 1 96.75 92 PRO A CA 1
ATOM 746 C C . PRO A 1 92 ? -0.145 -11.664 -18.688 1 96.75 92 PRO A C 1
ATOM 748 O O . PRO A 1 92 ? -0.853 -12.516 -19.234 1 96.75 92 PRO A O 1
ATOM 751 N N . SER A 1 93 ? 0.769 -11.07 -19.359 1 97.75 93 SER A N 1
ATOM 752 C CA . SER A 1 93 ? 0.987 -11.398 -20.766 1 97.75 93 SER A CA 1
ATOM 753 C C . SER A 1 93 ? 1.394 -12.852 -20.938 1 97.75 93 SER A C 1
ATOM 755 O O . SER A 1 93 ? 1.917 -13.477 -20 1 97.75 93 SER A O 1
ATOM 757 N N . LYS A 1 94 ? 1.207 -13.383 -22.078 1 98.31 94 LYS A N 1
ATOM 758 C CA . LYS A 1 94 ? 1.368 -14.812 -22.328 1 98.31 94 LYS A CA 1
ATOM 759 C C . LYS A 1 94 ? 2.844 -15.188 -22.422 1 98.31 94 LYS A C 1
ATOM 761 O O . LYS A 1 94 ? 3.217 -16.328 -22.125 1 98.31 94 LYS A O 1
ATOM 766 N N . ARG A 1 95 ? 3.652 -14.266 -22.781 1 97.5 95 ARG A N 1
ATOM 767 C CA . ARG A 1 95 ? 5.02 -14.523 -23.219 1 97.5 95 ARG A CA 1
ATOM 768 C C . ARG A 1 95 ? 5.816 -15.242 -22.141 1 97.5 95 ARG A C 1
ATOM 770 O O . ARG A 1 95 ? 6.469 -16.25 -22.406 1 97.5 95 ARG A O 1
ATOM 777 N N . GLY A 1 96 ? 5.828 -14.742 -20.906 1 98.44 96 GLY A N 1
ATOM 778 C CA . GLY A 1 96 ? 6.59 -15.336 -19.812 1 98.44 96 GLY A CA 1
ATOM 779 C C . GLY A 1 96 ? 6.176 -16.766 -19.516 1 98.44 96 GLY A C 1
ATOM 780 O O . GLY A 1 96 ? 7.023 -17.609 -19.234 1 98.44 96 GLY A O 1
ATOM 781 N N . TYR A 1 97 ? 4.93 -17.062 -19.656 1 98.75 97 TYR A N 1
ATOM 782 C CA . TYR A 1 97 ? 4.391 -18.391 -19.375 1 98.75 97 TYR A CA 1
ATOM 783 C C . TYR A 1 97 ? 4.773 -19.359 -20.484 1 98.75 97 TYR A C 1
ATOM 785 O O . TYR A 1 97 ? 5.18 -20.5 -20.203 1 98.75 97 TYR A O 1
ATOM 793 N N . LEU A 1 98 ? 4.645 -18.922 -21.688 1 98.81 98 LEU A N 1
ATOM 794 C CA . LEU A 1 98 ? 4.984 -19.766 -22.828 1 98.81 98 LEU A CA 1
ATOM 795 C C . LEU A 1 98 ? 6.473 -20.078 -22.844 1 98.81 98 LEU A C 1
ATOM 797 O O . LEU A 1 98 ? 6.863 -21.234 -23.094 1 98.81 98 LEU A O 1
ATOM 801 N N . LYS A 1 99 ? 7.23 -19.062 -22.594 1 98.81 99 LYS A N 1
ATOM 802 C CA . LYS A 1 99 ? 8.672 -19.266 -22.531 1 98.81 99 LYS A CA 1
ATOM 803 C C . LYS A 1 99 ? 9.039 -20.266 -21.438 1 98.81 99 LYS A C 1
ATOM 805 O O . LYS A 1 99 ? 9.945 -21.078 -21.594 1 98.81 99 LYS A O 1
ATOM 810 N N . ALA A 1 100 ? 8.375 -20.172 -20.297 1 98.88 100 ALA A N 1
ATOM 811 C CA . ALA A 1 100 ? 8.617 -21.109 -19.203 1 98.88 100 ALA A CA 1
ATOM 812 C C . ALA A 1 100 ? 8.367 -22.547 -19.625 1 98.88 100 ALA A C 1
ATOM 814 O O . ALA A 1 100 ? 9.172 -23.438 -19.344 1 98.88 100 ALA A O 1
ATOM 815 N N . MET A 1 101 ? 7.281 -22.766 -20.297 1 98.81 101 MET A N 1
ATOM 816 C CA . MET A 1 101 ? 6.969 -24.109 -20.766 1 98.81 101 MET A CA 1
ATOM 817 C C . MET A 1 101 ? 8.023 -24.609 -21.75 1 98.81 101 MET A C 1
ATOM 819 O O . MET A 1 101 ? 8.422 -25.766 -21.719 1 98.81 101 MET A O 1
ATOM 823 N N . GLU A 1 102 ? 8.492 -23.734 -22.609 1 98.81 102 GLU A N 1
ATOM 824 C CA . GLU A 1 102 ? 9.547 -24.062 -23.547 1 98.81 102 GLU A CA 1
ATOM 825 C C . GLU A 1 102 ? 10.82 -24.5 -22.828 1 98.81 102 GLU A C 1
ATOM 827 O O . GLU A 1 102 ? 11.422 -25.516 -23.172 1 98.81 102 GLU A O 1
ATOM 832 N N . LEU A 1 103 ? 11.164 -23.75 -21.828 1 98.75 103 LEU A N 1
ATOM 833 C CA . LEU A 1 103 ? 12.383 -24.016 -21.078 1 98.75 103 LEU A CA 1
ATOM 834 C C . LEU A 1 103 ? 12.297 -25.359 -20.375 1 98.75 103 LEU A C 1
ATOM 836 O O . LEU A 1 103 ? 13.32 -26.016 -20.172 1 98.75 103 LEU A O 1
ATOM 840 N N . MET A 1 104 ? 11.086 -25.781 -20.031 1 98.75 104 MET A N 1
ATOM 841 C CA . MET A 1 104 ? 10.906 -27.016 -19.266 1 98.75 104 MET A CA 1
ATOM 842 C C . MET A 1 104 ? 10.586 -28.188 -20.203 1 98.75 104 MET A C 1
ATOM 844 O O . MET A 1 104 ? 10.492 -29.328 -19.75 1 98.75 104 MET A O 1
ATOM 848 N N . ASN A 1 105 ? 10.43 -27.875 -21.453 1 98.5 105 ASN A N 1
ATOM 849 C CA . ASN A 1 105 ? 10 -28.875 -22.422 1 98.5 105 ASN A CA 1
ATOM 850 C C . ASN A 1 105 ? 8.695 -29.531 -21.984 1 98.5 105 ASN A C 1
ATOM 852 O O . ASN A 1 105 ? 8.586 -30.766 -21.984 1 98.5 105 ASN A O 1
ATOM 856 N N . THR A 1 106 ? 7.75 -28.734 -21.484 1 98.69 106 THR A N 1
ATOM 857 C CA . THR A 1 106 ? 6.398 -29.141 -21.125 1 98.69 106 THR A CA 1
ATOM 858 C C . THR A 1 106 ? 5.363 -28.375 -21.938 1 98.69 106 THR A C 1
ATOM 860 O O . THR A 1 106 ? 5.719 -27.578 -22.812 1 98.69 106 THR A O 1
ATOM 863 N N . ASP A 1 107 ? 4.074 -28.672 -21.766 1 98.38 107 ASP A N 1
ATOM 864 C CA . ASP A 1 107 ? 2.986 -27.969 -22.438 1 98.38 107 ASP A CA 1
ATOM 865 C C . ASP A 1 107 ? 1.834 -27.688 -21.469 1 98.38 107 ASP A C 1
ATOM 867 O O . ASP A 1 107 ? 2 -27.766 -20.25 1 98.38 107 ASP A O 1
ATOM 871 N N . ASN A 1 108 ? 0.684 -27.234 -22.016 1 98.19 108 ASN A N 1
ATOM 872 C CA . ASN A 1 108 ? -0.397 -26.766 -21.156 1 98.19 108 ASN A CA 1
ATOM 873 C C . ASN A 1 108 ? -1.161 -27.922 -20.531 1 98.19 108 ASN A C 1
ATOM 875 O O . ASN A 1 108 ? -2.016 -27.719 -19.656 1 98.19 108 ASN A O 1
ATOM 879 N N . THR A 1 109 ? -0.739 -29.203 -20.844 1 97.62 109 THR A N 1
ATOM 880 C CA . THR A 1 109 ? -1.427 -30.359 -20.281 1 97.62 109 THR A CA 1
ATOM 881 C C . THR A 1 109 ? -0.672 -30.891 -19.078 1 97.62 109 THR A C 1
ATOM 883 O O . THR A 1 109 ? -1.224 -31.672 -18.281 1 97.62 109 THR A O 1
ATOM 886 N N . ASN A 1 110 ? 0.592 -30.531 -18.906 1 98.44 110 ASN A N 1
ATOM 887 C CA . ASN A 1 110 ? 1.371 -31.109 -17.828 1 98.44 110 ASN A CA 1
ATOM 888 C C . ASN A 1 110 ? 2.172 -30.047 -17.078 1 98.44 110 ASN A C 1
ATOM 890 O O . ASN A 1 110 ? 3.188 -30.359 -16.438 1 98.44 110 ASN A O 1
ATOM 894 N N . THR A 1 111 ? 1.798 -28.781 -17.203 1 98.81 111 THR A N 1
ATOM 895 C CA . THR A 1 111 ? 2.385 -27.656 -16.469 1 98.81 111 THR A CA 1
ATOM 896 C C . THR A 1 111 ? 1.336 -26.969 -15.609 1 98.81 111 THR A C 1
ATOM 898 O O . THR A 1 111 ? 0.173 -26.844 -16 1 98.81 111 THR A O 1
ATOM 901 N N . PHE A 1 112 ? 1.672 -26.531 -14.398 1 98.56 112 PHE A N 1
ATOM 902 C CA . PHE A 1 112 ? 0.8 -25.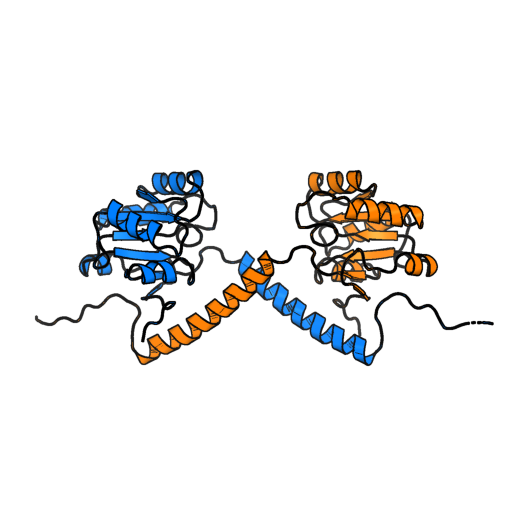656 -13.617 1 98.56 112 PHE A CA 1
ATOM 903 C C . PHE A 1 112 ? 1.586 -24.5 -13.023 1 98.56 112 PHE A C 1
ATOM 905 O O . PHE A 1 112 ? 2.818 -24.531 -12.984 1 98.56 112 PHE A O 1
ATOM 912 N N . PHE A 1 113 ? 0.89 -23.453 -12.734 1 98.81 113 PHE A N 1
ATOM 913 C CA . PHE A 1 113 ? 1.466 -22.234 -12.203 1 98.81 113 PHE A CA 1
ATOM 914 C C . PHE A 1 113 ? 1.128 -22.062 -10.727 1 98.81 113 PHE A C 1
ATOM 916 O O . PHE A 1 113 ? 0.034 -22.422 -10.297 1 98.81 113 PHE A O 1
ATOM 923 N N . VAL A 1 114 ? 2.096 -21.516 -9.938 1 98.81 114 VAL A N 1
ATOM 924 C CA . VAL A 1 114 ? 1.887 -21.188 -8.531 1 98.81 114 VAL A CA 1
ATOM 925 C C . VAL A 1 114 ? 2.186 -19.719 -8.289 1 98.81 114 VAL A C 1
ATOM 927 O O . VAL A 1 114 ? 3.293 -19.25 -8.562 1 98.81 114 VAL A O 1
ATOM 930 N N . GLY A 1 115 ? 1.238 -19.016 -7.812 1 98.56 115 GLY A N 1
ATOM 931 C CA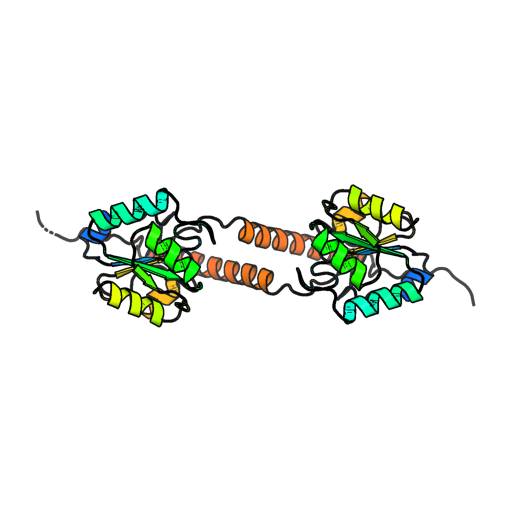 . GLY A 1 115 ? 1.433 -17.594 -7.539 1 98.56 115 GLY A CA 1
ATOM 932 C C . GLY A 1 115 ? 0.413 -17.031 -6.566 1 98.56 115 GLY A C 1
ATOM 933 O O . GLY A 1 115 ? -0.515 -17.734 -6.156 1 98.56 115 GLY A O 1
ATOM 934 N N . ASP A 1 116 ? 0.57 -15.75 -6.195 1 97.06 116 ASP A N 1
ATOM 935 C CA . ASP A 1 116 ? -0.268 -15.18 -5.148 1 97.06 116 ASP A CA 1
ATOM 936 C C . ASP A 1 116 ? -1.201 -14.109 -5.715 1 97.06 116 ASP A C 1
ATOM 938 O O . ASP A 1 116 ? -2.125 -13.664 -5.031 1 97.06 116 ASP A O 1
ATOM 942 N N . GLN A 1 117 ? -0.984 -13.734 -6.953 1 96.19 117 GLN A N 1
ATOM 943 C CA . GLN A 1 117 ? -1.747 -12.617 -7.496 1 96.19 117 GLN A CA 1
ATOM 944 C C . GLN A 1 117 ? -2.818 -13.102 -8.469 1 96.19 117 GLN A C 1
ATOM 946 O O . GLN A 1 117 ? -2.502 -13.695 -9.5 1 96.19 117 GLN A O 1
ATOM 951 N N . LEU A 1 118 ? -4.031 -12.703 -8.18 1 95.94 118 LEU A N 1
ATOM 952 C CA . LEU A 1 118 ? -5.188 -13.148 -8.953 1 95.94 118 LEU A CA 1
ATOM 953 C C . LEU A 1 118 ? -5.141 -12.578 -10.367 1 95.94 118 LEU A C 1
ATOM 955 O O . LEU A 1 118 ? -5.277 -13.32 -11.344 1 95.94 118 LEU A O 1
ATOM 959 N N . PHE A 1 119 ? -4.777 -11.344 -10.508 1 95.94 119 PHE A N 1
ATOM 960 C CA . PHE A 1 119 ? -4.984 -10.641 -11.766 1 95.94 119 PHE A CA 1
ATOM 961 C C . PHE A 1 119 ? -3.73 -10.688 -12.625 1 95.94 119 PHE A C 1
ATOM 963 O O . PHE A 1 119 ? -3.744 -10.25 -13.781 1 95.94 119 PHE A O 1
ATOM 970 N N . THR A 1 120 ? -2.68 -11.156 -12.062 1 96.19 120 THR A N 1
ATOM 971 C CA . THR A 1 120 ? -1.466 -11.344 -12.852 1 96.19 120 THR A CA 1
ATOM 972 C C . THR A 1 120 ? -1.139 -12.828 -12.992 1 96.19 120 THR A C 1
ATOM 974 O O . THR A 1 120 ? -1.343 -13.422 -14.055 1 96.19 120 THR A O 1
ATOM 977 N N . ASP A 1 121 ? -0.997 -13.469 -11.875 1 97.88 121 ASP A N 1
ATOM 978 C CA . ASP A 1 121 ? -0.562 -14.859 -11.891 1 97.88 121 ASP A CA 1
ATOM 979 C C . ASP A 1 121 ? -1.654 -15.773 -12.453 1 97.88 121 ASP A C 1
ATOM 981 O O . ASP A 1 121 ? -1.447 -16.453 -13.453 1 97.88 121 ASP A O 1
ATOM 985 N N . VAL A 1 122 ? -2.832 -15.766 -11.836 1 97.31 122 VAL A N 1
ATOM 986 C CA . VAL A 1 122 ? -3.918 -16.672 -12.18 1 97.31 122 VAL A CA 1
ATOM 987 C C . VAL A 1 122 ? -4.453 -16.344 -13.57 1 97.31 122 VAL A C 1
ATOM 989 O O . VAL A 1 122 ? -4.605 -17.234 -14.406 1 97.31 122 VAL A O 1
ATOM 992 N N . TRP A 1 123 ? -4.664 -15.086 -13.766 1 96.75 123 TRP A N 1
ATOM 993 C CA . TRP A 1 123 ? -5.176 -14.664 -15.062 1 96.75 123 TRP A CA 1
ATOM 994 C C . TRP A 1 123 ? -4.195 -15.016 -16.172 1 96.75 123 TRP A C 1
ATOM 996 O O . TRP A 1 123 ? -4.594 -15.523 -17.234 1 96.75 123 TRP A O 1
ATOM 1006 N N . GLY A 1 124 ? -2.891 -14.742 -15.984 1 97.62 124 GLY A N 1
ATOM 1007 C CA . GLY A 1 124 ? -1.883 -15.094 -16.969 1 97.62 124 GLY A CA 1
ATOM 1008 C C . GLY A 1 124 ? -1.837 -16.578 -17.281 1 97.62 124 GLY A C 1
ATOM 1009 O O . GLY A 1 124 ? -1.719 -16.969 -18.453 1 97.62 124 GLY A O 1
ATOM 1010 N N . ALA A 1 125 ? -1.897 -17.391 -16.266 1 97.94 125 ALA A N 1
ATOM 1011 C CA . ALA A 1 125 ? -1.912 -18.828 -16.453 1 97.94 125 ALA A CA 1
ATOM 1012 C C . ALA A 1 125 ? -3.117 -19.266 -17.281 1 97.94 125 ALA A C 1
ATOM 1014 O O . ALA A 1 125 ? -2.984 -20.094 -18.188 1 97.94 125 ALA A O 1
ATOM 1015 N N . LYS A 1 126 ? -4.227 -18.703 -17 1 96.56 126 LYS A N 1
ATOM 1016 C CA . LYS A 1 126 ? -5.449 -19.031 -17.734 1 96.56 126 LYS A CA 1
ATOM 1017 C C . LYS A 1 126 ? -5.312 -18.688 -19.203 1 96.56 126 LYS A C 1
ATOM 1019 O O . LYS A 1 126 ? -5.793 -19.422 -20.062 1 96.56 126 LYS A O 1
ATOM 1024 N N . ARG A 1 127 ? -4.691 -17.641 -19.438 1 97.06 127 ARG A N 1
ATOM 1025 C CA . ARG A 1 127 ? -4.574 -17.156 -20.812 1 97.06 127 ARG A CA 1
ATOM 1026 C C . ARG A 1 127 ? -3.762 -18.109 -21.672 1 97.06 127 ARG A C 1
ATOM 1028 O O . ARG A 1 127 ? -3.912 -18.125 -22.891 1 97.06 127 ARG A O 1
ATOM 1035 N N . VAL A 1 128 ? -2.92 -18.859 -21.109 1 97.81 128 VAL A N 1
ATOM 1036 C CA . VAL A 1 128 ? -2.104 -19.781 -21.891 1 97.81 128 VAL A CA 1
ATOM 1037 C C . VAL A 1 128 ? -2.594 -21.203 -21.672 1 97.81 128 VAL A C 1
ATOM 1039 O O . VAL A 1 128 ? -1.966 -22.172 -22.125 1 97.81 128 VAL A O 1
ATOM 1042 N N . GLY A 1 129 ? -3.592 -21.406 -20.797 1 96.88 129 GLY A N 1
ATOM 1043 C CA . GLY A 1 129 ? -4.281 -22.672 -20.688 1 96.88 129 GLY A CA 1
ATOM 1044 C C . GLY A 1 129 ? -3.686 -23.594 -19.641 1 96.88 129 GLY A C 1
ATOM 1045 O O . GLY A 1 129 ? -3.92 -24.797 -19.656 1 96.88 129 GLY A O 1
ATOM 1046 N N . ILE A 1 130 ? -2.877 -23.078 -18.781 1 97.5 130 ILE A N 1
ATOM 1047 C CA . ILE A 1 130 ? -2.338 -23.969 -17.75 1 97.5 130 ILE A CA 1
ATOM 1048 C C . ILE A 1 130 ? -3.125 -23.781 -16.453 1 97.5 130 ILE A C 1
ATOM 1050 O O . ILE A 1 130 ? -3.701 -22.719 -16.219 1 97.5 130 ILE A O 1
ATOM 1054 N N . LYS A 1 131 ? -3.174 -24.844 -15.633 1 96.69 131 LYS A N 1
ATOM 1055 C CA . LYS A 1 131 ? -3.82 -24.781 -14.328 1 96.69 131 LYS A CA 1
ATOM 1056 C C . LYS A 1 131 ? -3 -23.953 -13.344 1 96.69 131 LYS A C 1
ATOM 1058 O O . LYS A 1 131 ? -1.797 -23.766 -13.539 1 96.69 131 LYS A O 1
ATOM 1063 N N . SER A 1 132 ? -3.691 -23.469 -12.328 1 97.12 132 SER A N 1
ATOM 1064 C CA . SER A 1 132 ? -2.961 -22.609 -11.398 1 97.12 132 SER A CA 1
ATOM 1065 C C . SER A 1 132 ? -3.404 -22.859 -9.953 1 97.12 132 SER A C 1
ATOM 1067 O O . SER A 1 132 ? -4.566 -23.172 -9.703 1 97.12 132 SER A O 1
ATOM 1069 N N . TYR A 1 133 ? -2.432 -22.781 -9.055 1 97.62 133 TYR A N 1
ATOM 1070 C CA . TYR A 1 133 ? -2.656 -22.641 -7.621 1 97.62 133 TYR A CA 1
ATOM 1071 C C . TYR A 1 133 ? -2.545 -21.172 -7.199 1 97.62 133 TYR A C 1
ATOM 1073 O O . TYR A 1 133 ? -1.513 -20.531 -7.426 1 97.62 133 TYR A O 1
ATOM 1081 N N . LEU A 1 134 ? -3.584 -20.656 -6.652 1 97.44 134 LEU A N 1
ATOM 1082 C CA . LEU A 1 134 ? -3.486 -19.406 -5.914 1 97.44 134 LEU A CA 1
ATOM 1083 C C . LEU A 1 134 ? -3.098 -19.656 -4.461 1 97.44 134 LEU A C 1
ATOM 1085 O O . LEU A 1 134 ? -3.811 -20.359 -3.736 1 97.44 134 LEU A O 1
ATOM 1089 N N . VAL A 1 135 ? -1.975 -19.047 -4.043 1 97.31 135 VAL A N 1
ATOM 1090 C CA . VAL A 1 135 ? -1.498 -19.297 -2.688 1 97.31 135 VAL A CA 1
ATOM 1091 C C . VAL A 1 135 ? -1.587 -18.016 -1.867 1 97.31 135 VAL A C 1
ATOM 1093 O O . VAL A 1 135 ? -1.689 -16.922 -2.426 1 97.31 135 VAL A O 1
ATOM 1096 N N . GLY A 1 136 ? -1.622 -18.203 -0.579 1 95.25 136 GLY A N 1
ATOM 1097 C CA . GLY A 1 136 ? -1.603 -17.047 0.289 1 95.25 136 GLY A CA 1
ATOM 1098 C C . GLY A 1 136 ? -0.315 -16.25 0.191 1 95.25 136 GLY A C 1
ATOM 1099 O O . GLY A 1 136 ? 0.764 -16.812 0.024 1 95.25 136 GLY A O 1
ATOM 1100 N N . GLN A 1 137 ? -0.475 -14.883 0.325 1 95.56 137 GLN A N 1
ATOM 1101 C CA . GLN A 1 137 ? 0.706 -14.023 0.31 1 95.56 137 GLN A CA 1
ATOM 1102 C C . GLN A 1 137 ? 1.55 -14.234 1.564 1 95.56 137 GLN A C 1
ATOM 1104 O O . GLN A 1 137 ? 1.018 -14.297 2.674 1 95.56 137 GLN A O 1
ATOM 1109 N N . ILE A 1 138 ? 2.869 -14.406 1.407 1 95.12 138 ILE A N 1
ATOM 1110 C CA . ILE A 1 138 ? 3.771 -14.656 2.525 1 95.12 138 ILE A CA 1
ATOM 1111 C C . ILE A 1 138 ? 3.816 -13.438 3.438 1 95.12 138 ILE A C 1
ATOM 1113 O O . ILE A 1 138 ? 3.855 -13.57 4.664 1 95.12 138 ILE A O 1
ATOM 1117 N N . ASP A 1 139 ? 3.883 -12.188 2.957 1 90.38 139 ASP A N 1
ATOM 1118 C CA . ASP A 1 139 ? 3.926 -10.961 3.752 1 90.38 139 ASP A CA 1
ATOM 1119 C C . ASP A 1 139 ? 2.939 -9.922 3.215 1 90.38 139 ASP A C 1
ATOM 1121 O O . ASP A 1 139 ? 3.254 -9.188 2.277 1 90.38 139 ASP A O 1
ATOM 1125 N N . LYS A 1 140 ? 1.773 -9.875 3.803 1 86.75 140 LYS A N 1
ATOM 1126 C CA . LYS A 1 140 ? 0.764 -8.938 3.326 1 86.75 140 LYS A CA 1
ATOM 1127 C C . LYS A 1 140 ? 0.51 -7.836 4.352 1 86.75 140 LYS A C 1
ATOM 1129 O O . LYS A 1 140 ? -0.464 -7.09 4.242 1 86.75 140 LYS A O 1
ATOM 1134 N N . LYS A 1 141 ? 1.333 -7.723 5.289 1 88.06 141 LYS A N 1
ATOM 1135 C CA . LYS A 1 141 ? 1.084 -6.836 6.422 1 88.06 141 LYS A CA 1
ATOM 1136 C C . LYS A 1 141 ? 0.917 -5.391 5.965 1 88.06 141 LYS A C 1
ATOM 1138 O O . LYS A 1 141 ? -0.01 -4.699 6.395 1 88.06 141 LYS A O 1
ATOM 1143 N N . GLU A 1 142 ? 1.708 -4.973 5.098 1 87.19 142 GLU A N 1
ATOM 1144 C CA . GLU A 1 142 ? 1.646 -3.578 4.664 1 87.19 142 GLU A CA 1
ATOM 1145 C C . GLU A 1 142 ? 0.354 -3.295 3.904 1 87.19 142 GLU A C 1
ATOM 1147 O O . GLU A 1 142 ? -0.303 -2.279 4.145 1 87.19 142 GLU A O 1
ATOM 1152 N N . GLU A 1 143 ? 0.053 -4.094 2.979 1 89.31 143 GLU A N 1
ATOM 1153 C CA . GLU A 1 143 ? -1.169 -3.92 2.199 1 89.31 143 GLU A CA 1
ATOM 1154 C C . GLU A 1 143 ? -2.4 -3.906 3.1 1 89.31 143 GLU A C 1
ATOM 1156 O O . GLU A 1 143 ? -3.301 -3.082 2.918 1 89.31 143 GLU A O 1
ATOM 1161 N N . ILE A 1 144 ? -2.41 -4.781 4.008 1 90.44 144 ILE A N 1
ATOM 1162 C CA . ILE A 1 144 ? -3.533 -4.875 4.938 1 90.44 144 ILE A CA 1
ATOM 1163 C C . ILE A 1 144 ? -3.625 -3.598 5.766 1 90.44 144 ILE A C 1
ATOM 1165 O O . ILE A 1 144 ? -4.719 -3.062 5.973 1 90.44 144 ILE A O 1
ATOM 1169 N N . GLN A 1 145 ? -2.496 -3.148 6.293 1 91.88 145 GLN A N 1
ATOM 1170 C CA . GLN A 1 145 ? -2.463 -1.934 7.102 1 91.88 145 GLN A CA 1
ATOM 1171 C C . GLN A 1 145 ? -3.008 -0.74 6.324 1 91.88 145 GLN A C 1
ATOM 1173 O O . GLN A 1 145 ? -3.715 0.102 6.883 1 91.88 145 GLN A O 1
ATOM 1178 N N . ILE A 1 146 ? -2.693 -0.728 5.051 1 92.31 146 ILE A N 1
ATOM 1179 C CA . ILE A 1 146 ? -3.154 0.368 4.203 1 92.31 146 ILE A CA 1
ATOM 1180 C C . ILE A 1 146 ? -4.672 0.296 4.047 1 92.31 146 ILE A C 1
ATOM 1182 O O . ILE A 1 146 ? -5.367 1.303 4.199 1 92.31 146 ILE A O 1
ATOM 1186 N N . VAL A 1 147 ? -5.18 -0.801 3.75 1 91.75 147 VAL A N 1
ATOM 1187 C CA . VAL A 1 147 ? -6.613 -0.987 3.535 1 91.75 147 VAL A CA 1
ATOM 1188 C C . VAL A 1 147 ? -7.375 -0.645 4.812 1 91.75 147 VAL A C 1
ATOM 1190 O O . VAL A 1 147 ? -8.367 0.085 4.77 1 91.75 147 VAL A O 1
ATOM 1193 N N . ILE A 1 148 ? -6.918 -1.152 5.961 1 93.31 148 ILE A N 1
ATOM 1194 C CA . ILE A 1 148 ? -7.574 -0.929 7.246 1 93.31 148 ILE A CA 1
ATOM 1195 C C . ILE A 1 148 ? -7.543 0.558 7.59 1 93.31 148 ILE A C 1
ATOM 1197 O O . ILE A 1 148 ? -8.547 1.123 8.023 1 93.31 148 ILE A O 1
ATOM 1201 N N . LYS A 1 149 ? -6.301 1.099 7.449 1 92.19 149 LYS A N 1
ATOM 1202 C CA . LYS A 1 149 ? -6.145 2.523 7.73 1 92.19 149 LYS A CA 1
ATOM 1203 C C . LYS A 1 149 ? -7.125 3.354 6.906 1 92.19 149 LYS A C 1
ATOM 1205 O O . LYS A 1 149 ? -7.762 4.27 7.426 1 92.19 149 LYS A O 1
ATOM 1210 N N . ARG A 1 150 ? -7.262 3.057 5.648 1 91.25 150 ARG A N 1
ATOM 1211 C CA . ARG A 1 150 ? -8.133 3.82 4.766 1 91.25 150 ARG A CA 1
ATOM 1212 C C . ARG A 1 150 ? -9.602 3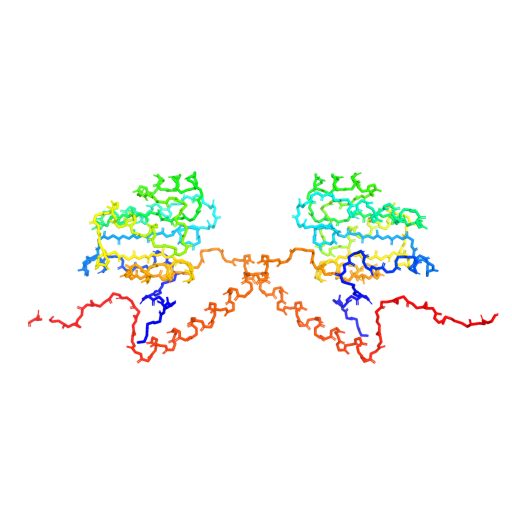.619 5.145 1 91.25 150 ARG A C 1
ATOM 1214 O O . ARG A 1 150 ? -10.414 4.543 5.02 1 91.25 150 ARG A O 1
ATOM 1221 N N . ARG A 1 151 ? -9.938 2.48 5.539 1 91.31 151 ARG A N 1
ATOM 1222 C CA . ARG A 1 151 ? -11.289 2.217 6.012 1 91.31 151 ARG A CA 1
ATOM 1223 C C . ARG A 1 151 ? -11.625 3.068 7.23 1 91.31 151 ARG A C 1
ATOM 1225 O O . ARG A 1 151 ? -12.672 3.713 7.277 1 91.31 151 ARG A O 1
ATOM 1232 N N . PHE A 1 152 ? -10.75 3.105 8.242 1 93.06 152 PHE A N 1
ATOM 1233 C CA . PHE A 1 152 ? -10.969 3.887 9.453 1 93.06 152 PHE A CA 1
ATOM 1234 C C . PHE A 1 152 ? -11.008 5.375 9.141 1 93.06 152 PHE A C 1
ATOM 1236 O O . PHE A 1 152 ? -11.805 6.117 9.719 1 93.06 152 PHE A O 1
ATOM 1243 N N . GLU A 1 153 ? -10.086 5.773 8.25 1 93.62 153 GLU A N 1
ATOM 1244 C CA . GLU A 1 153 ? -10.086 7.172 7.828 1 93.62 153 GLU A CA 1
ATOM 1245 C C . GLU A 1 153 ? -11.43 7.559 7.199 1 93.62 153 GLU A C 1
ATOM 1247 O O . GLU A 1 153 ? -11.953 8.641 7.461 1 93.62 153 GLU A O 1
ATOM 1252 N N . TRP A 1 154 ? -11.969 6.625 6.34 1 92.62 154 TRP A N 1
ATOM 1253 C CA . TRP A 1 154 ? -13.258 6.859 5.703 1 92.62 154 TRP A CA 1
ATOM 1254 C C . TRP A 1 154 ? -14.359 7.008 6.746 1 92.62 154 TRP A C 1
ATOM 1256 O O . TRP A 1 154 ? -15.195 7.906 6.652 1 92.62 154 TRP A O 1
ATOM 1266 N N . ILE A 1 155 ? -14.312 6.262 7.77 1 92.75 155 ILE A N 1
ATOM 1267 C CA . ILE A 1 155 ? -15.312 6.297 8.836 1 92.75 155 ILE A CA 1
ATOM 1268 C C . ILE A 1 155 ? -15.234 7.625 9.578 1 92.75 155 ILE A C 1
ATOM 1270 O O . ILE A 1 155 ? -16.25 8.305 9.766 1 92.75 155 ILE A O 1
ATOM 1274 N N . VAL A 1 156 ? -14.039 8.016 10 1 93.94 156 VAL A N 1
ATOM 1275 C CA . VAL A 1 156 ? -13.844 9.242 10.766 1 93.94 156 VAL A CA 1
ATOM 1276 C C . VAL A 1 156 ? -14.266 10.445 9.922 1 93.94 156 VAL A C 1
ATOM 1278 O O . VAL A 1 156 ? -14.961 11.344 10.406 1 93.94 156 VAL A O 1
ATOM 1281 N N . LEU A 1 157 ? -13.93 10.461 8.617 1 93.62 157 LEU A N 1
ATOM 1282 C CA . LEU A 1 157 ? -14.234 11.602 7.758 1 93.62 157 LEU A CA 1
ATOM 1283 C C . LEU A 1 157 ? -15.727 11.68 7.465 1 93.62 157 LEU A C 1
ATOM 1285 O O . LEU A 1 157 ? -16.281 12.766 7.285 1 93.62 157 LEU A O 1
ATOM 1289 N N . PHE A 1 158 ? -16.438 10.5 7.438 1 93.69 158 PHE A N 1
ATOM 1290 C CA . PHE A 1 158 ? -17.875 10.461 7.277 1 93.69 158 PHE A CA 1
ATOM 1291 C C . PHE A 1 158 ? -18.578 11.188 8.43 1 93.69 158 PHE A C 1
ATOM 1293 O O . PHE A 1 158 ? -19.391 12.07 8.211 1 93.69 158 PHE A O 1
ATOM 1300 N N . PHE A 1 159 ? -18.109 10.906 9.594 1 91.81 159 PHE A N 1
ATOM 1301 C CA . PHE A 1 159 ? -18.703 11.508 10.781 1 91.81 159 PHE A CA 1
ATOM 1302 C C . PHE A 1 159 ? -18.266 12.961 10.93 1 91.81 159 PHE A C 1
ATOM 1304 O O . PHE A 1 159 ? -19.031 13.797 11.414 1 91.81 159 PHE A O 1
ATOM 1311 N N . TYR A 1 160 ? -17.047 13.227 10.523 1 92.5 160 TYR A N 1
ATOM 1312 C CA . TYR A 1 160 ? -16.562 14.602 10.523 1 92.5 160 TYR A CA 1
ATOM 1313 C C . TYR A 1 160 ? -17.422 15.477 9.617 1 92.5 160 TYR A C 1
ATOM 1315 O O . TYR A 1 160 ? -17.812 16.578 10 1 92.5 160 TYR A O 1
ATOM 1323 N N . LYS A 1 161 ? -17.719 14.977 8.383 1 91.56 161 LYS A N 1
ATOM 1324 C CA . LYS A 1 161 ? -18.531 15.727 7.434 1 91.56 161 LYS A CA 1
ATOM 1325 C C . LYS A 1 161 ? -19.938 15.977 7.992 1 91.56 161 LYS A C 1
ATOM 1327 O O . LYS A 1 161 ? -20.484 17.062 7.832 1 91.56 161 LYS A O 1
ATOM 1332 N N . ARG A 1 162 ? -20.438 15.055 8.672 1 90.56 162 ARG A N 1
ATOM 1333 C CA . ARG A 1 162 ? -21.734 15.203 9.305 1 90.56 162 ARG A CA 1
ATOM 1334 C C . ARG A 1 162 ? -21.688 16.203 10.445 1 90.56 162 ARG A C 1
ATOM 1336 O O . ARG A 1 162 ? -22.625 17 10.633 1 90.56 162 ARG A O 1
ATOM 1343 N N . TYR A 1 163 ? -20.641 16.172 11.195 1 88.81 163 TYR A N 1
ATOM 1344 C CA . TYR A 1 163 ? -20.438 17.094 12.32 1 88.81 163 TYR A CA 1
ATOM 1345 C C . TYR A 1 163 ? -20.359 18.531 11.836 1 88.81 163 TYR A C 1
ATOM 1347 O O . TYR A 1 163 ? -20.984 19.422 12.422 1 88.81 163 TYR A O 1
ATOM 1355 N N . ILE A 1 164 ? -19.578 18.734 10.742 1 89.31 164 ILE A N 1
ATOM 1356 C CA . ILE A 1 164 ? -19.406 20.078 10.195 1 89.31 164 ILE A CA 1
ATOM 1357 C C . ILE A 1 164 ? -20.734 20.578 9.617 1 89.31 164 ILE A C 1
ATOM 1359 O O . ILE A 1 164 ? -21.047 21.766 9.719 1 89.31 164 ILE A O 1
ATOM 1363 N N . LYS A 1 165 ? -21.453 19.734 8.938 1 88.31 165 LYS A N 1
ATOM 1364 C CA . LYS A 1 165 ? -22.75 20.094 8.375 1 88.31 165 LYS A CA 1
ATOM 1365 C C . LYS A 1 165 ? -23.719 20.547 9.461 1 88.31 165 LYS A C 1
ATOM 1367 O O . LYS A 1 165 ? -24.469 21.5 9.273 1 88.31 165 LYS A O 1
ATOM 1372 N N . LYS A 1 166 ? -23.703 20.016 10.555 1 88.88 166 LYS A N 1
ATOM 1373 C CA . LYS A 1 166 ? -24.641 20.297 11.641 1 88.88 166 LYS A CA 1
ATOM 1374 C C . LYS A 1 166 ? -24.172 21.484 12.477 1 88.88 166 LYS A C 1
ATOM 1376 O O . LYS A 1 166 ? -24.984 22.297 12.914 1 88.88 166 LYS A O 1
ATOM 1381 N N . ASN A 1 167 ? -22.969 21.609 12.797 1 84.81 167 ASN A N 1
ATOM 1382 C CA . ASN A 1 167 ? -22.453 22.562 13.773 1 84.81 167 ASN A CA 1
ATOM 1383 C C . ASN A 1 167 ? -21.75 23.734 13.109 1 84.81 167 ASN A C 1
ATOM 1385 O O . ASN A 1 167 ? -21.469 24.734 13.75 1 84.81 167 ASN A O 1
ATOM 1389 N N . GLY A 1 168 ? -21.531 23.781 11.875 1 70.12 168 GLY A N 1
ATOM 1390 C CA . GLY A 1 168 ? -20.781 24.797 11.164 1 70.12 168 GLY A CA 1
ATOM 1391 C C . GLY A 1 168 ? -19.266 24.625 11.305 1 70.12 168 GLY A C 1
ATOM 1392 O O . GLY A 1 168 ? -18.797 23.75 12.031 1 70.12 168 GLY A O 1
ATOM 1393 N N . SER A 1 169 ? -18.438 24.625 10.859 1 61.53 169 SER A N 1
ATOM 1394 C CA . SER A 1 169 ? -17 24.781 11.055 1 61.53 169 SER A CA 1
ATOM 1395 C C . SER A 1 169 ? -16.266 24.781 9.719 1 61.53 169 SER A C 1
ATOM 1397 O O . SER A 1 169 ? -15.156 25.312 9.617 1 61.53 169 SER A O 1
ATOM 1399 N N . ASN A 1 170 ? -15.641 25.328 8.43 1 60.47 170 ASN A N 1
ATOM 1400 C CA . ASN A 1 170 ? -14.484 25.109 7.57 1 60.47 170 ASN A CA 1
ATOM 1401 C C . ASN A 1 170 ? -13.5 26.281 7.648 1 60.47 170 ASN A C 1
ATOM 1403 O O . ASN A 1 170 ? -13.883 27.438 7.449 1 60.47 170 ASN A O 1
ATOM 1407 N N . TRP A 1 171 ? -11.969 26.516 8.852 1 63.03 171 TRP A N 1
ATOM 1408 C CA . TRP A 1 171 ? -11.094 27.312 9.711 1 63.03 171 TRP A CA 1
ATOM 1409 C C . TRP A 1 171 ? -11.398 28.797 9.562 1 63.03 171 TRP A C 1
ATOM 1411 O O . TRP A 1 171 ? -11.414 29.531 10.547 1 63.03 171 TRP A O 1
ATOM 1421 N N . PRO A 1 172 ? -10.969 29.859 8.594 1 59.41 172 PRO A N 1
ATOM 1422 C CA . PRO A 1 172 ? -10.727 31.219 9.07 1 59.41 172 PRO A CA 1
ATOM 1423 C C . PRO A 1 172 ? -12.008 31.922 9.531 1 59.41 172 PRO A C 1
ATOM 1425 O O . PRO A 1 172 ? -13.055 31.766 8.898 1 59.41 172 PRO A O 1
ATOM 1428 N N . ASP A 1 173 ? -12.594 32.469 10.758 1 49.22 173 ASP A N 1
ATOM 1429 C CA . ASP A 1 173 ? -13.562 33.188 11.594 1 49.22 173 ASP A CA 1
ATOM 1430 C C . ASP A 1 173 ? -13.453 34.688 11.398 1 49.22 173 ASP A C 1
ATOM 1432 O O . ASP A 1 173 ? -12.531 35.344 11.914 1 49.22 173 ASP A O 1
ATOM 1436 N N . ILE A 1 174 ? -13.82 35.594 10.805 1 37.53 174 ILE A N 1
ATOM 1437 C CA . ILE A 1 174 ? -13.836 37.031 10.758 1 37.53 174 ILE A CA 1
ATOM 1438 C C . ILE A 1 174 ? -14.703 37.594 11.883 1 37.53 174 ILE A C 1
ATOM 1440 O O . ILE A 1 174 ? -14.281 38.469 12.641 1 37.53 174 ILE A O 1
ATOM 1444 N N . GLY A 1 175 ? -16.266 37.844 11.617 1 32.59 175 GLY A N 1
ATOM 1445 C CA . GLY A 1 175 ? -17.406 38.656 12.016 1 32.59 175 GLY A CA 1
ATOM 1446 C C . GLY A 1 175 ? -18 38.25 13.352 1 32.59 175 GLY A C 1
ATOM 1447 O O . GLY A 1 175 ? -18.656 37.219 13.438 1 32.59 175 GLY A O 1
ATOM 1448 N N . ARG A 1 176 ? -17.953 38.375 14.312 1 30.84 176 ARG A N 1
ATOM 1449 C CA . ARG A 1 176 ? -18.656 39.469 14.969 1 30.84 176 ARG A CA 1
ATOM 1450 C C . ARG A 1 176 ? -18.438 40.781 14.234 1 30.84 176 ARG A C 1
ATOM 1452 O O . ARG A 1 176 ? -19.391 41.5 13.914 1 30.84 176 ARG A O 1
ATOM 1459 N N . ILE A 1 177 ? -17.672 42.25 14.609 1 29.55 177 ILE A N 1
ATOM 1460 C CA . ILE A 1 177 ? -17.906 43.531 15.281 1 29.55 177 ILE A CA 1
ATOM 1461 C C . ILE A 1 177 ? -17.859 44.656 14.266 1 29.55 177 ILE A C 1
ATOM 1463 O O . ILE A 1 177 ? -17.219 44.531 13.219 1 29.55 177 ILE A O 1
ATOM 1467 N N . GLU A 1 178 ? -17.906 46.781 14.781 1 22.53 178 GLU A N 1
ATOM 1468 C CA . GLU A 1 178 ? -18.25 48.156 14.391 1 22.53 178 GLU A CA 1
ATOM 1469 C C . GLU A 1 178 ? -17.547 48.562 13.102 1 22.53 178 GLU A C 1
ATOM 1471 O O . GLU A 1 178 ? -16.312 48.562 13.047 1 22.53 178 GLU A O 1
ATOM 1476 N N . ALA A 1 179 ? -18.312 48.969 12.273 1 15.29 179 ALA A N 1
ATOM 1477 C CA . ALA A 1 179 ? -18.906 50.25 11.875 1 15.29 179 ALA A CA 1
ATOM 1478 C C . ALA A 1 179 ? -19.531 50.938 13.078 1 15.29 179 ALA A C 1
ATOM 1480 O O . ALA A 1 179 ? -20.219 50.312 13.883 1 15.29 179 ALA A O 1
ATOM 1481 N N . MET B 1 1 ? -17.688 17.422 22.906 1 39.25 1 MET B N 1
ATOM 1482 C CA . MET B 1 1 ? -17.359 16.031 22.641 1 39.25 1 MET B CA 1
ATOM 1483 C C . MET B 1 1 ? -16.125 15.914 21.75 1 39.25 1 MET B C 1
ATOM 1485 O O . MET B 1 1 ? -16.078 16.516 20.672 1 39.25 1 MET B O 1
ATOM 1489 N N . ARG B 1 2 ? -14.914 15.641 22.312 1 56.97 2 ARG B N 1
ATOM 1490 C CA . ARG B 1 2 ? -13.516 15.812 21.922 1 56.97 2 ARG B CA 1
ATOM 1491 C C . ARG B 1 2 ? -13.172 14.938 20.734 1 56.97 2 ARG B C 1
ATOM 1493 O O . ARG B 1 2 ? -13.156 13.711 20.844 1 56.97 2 ARG B O 1
ATOM 1500 N N . HIS B 1 3 ? -13.656 15.352 19.5 1 81.19 3 HIS B N 1
ATOM 1501 C CA . HIS B 1 3 ? -13.414 14.555 18.297 1 81.19 3 HIS B CA 1
ATOM 1502 C C . HIS B 1 3 ? -11.93 14.531 17.938 1 81.19 3 HIS B C 1
ATOM 1504 O O . HIS B 1 3 ? -11.469 15.328 17.125 1 81.19 3 HIS B O 1
ATOM 1510 N N . TYR B 1 4 ? -11.242 13.562 18.547 1 83.19 4 TYR B N 1
ATOM 1511 C CA . TYR B 1 4 ? -9.789 13.445 18.578 1 83.19 4 TYR B CA 1
ATOM 1512 C C . TYR B 1 4 ? -9.219 13.32 17.172 1 83.19 4 TYR B C 1
ATOM 1514 O O . TYR B 1 4 ? -8.086 13.727 16.906 1 83.19 4 TYR B O 1
ATOM 1522 N N . PHE B 1 5 ? -10.008 13 16.281 1 91.62 5 PHE B N 1
ATOM 1523 C CA . PHE B 1 5 ? -9.453 12.75 14.953 1 91.62 5 PHE B CA 1
ATOM 1524 C C . PHE B 1 5 ? -10.023 13.727 13.93 1 91.62 5 PHE B C 1
ATOM 1526 O O . PHE B 1 5 ? -9.656 13.695 12.758 1 91.62 5 PHE B O 1
ATOM 1533 N N . TYR B 1 6 ? -10.836 14.594 14.43 1 93.19 6 TYR B N 1
ATOM 1534 C CA . TYR B 1 6 ? -11.383 15.562 13.492 1 93.19 6 TYR B CA 1
ATOM 1535 C C . TYR B 1 6 ? -10.406 16.703 13.25 1 93.19 6 TYR B C 1
ATOM 1537 O O . TYR B 1 6 ? -9.93 17.328 14.203 1 93.19 6 TYR B O 1
ATOM 1545 N N . PRO B 1 7 ? -10.148 16.938 12.016 1 95.19 7 PRO B N 1
ATOM 1546 C CA . PRO B 1 7 ? -9.391 18.156 11.766 1 95.19 7 PRO B CA 1
ATOM 1547 C C . PRO B 1 7 ? -10.203 19.422 12.07 1 95.19 7 PRO B C 1
ATOM 1549 O O . PRO B 1 7 ? -11.43 19.359 12.156 1 95.19 7 PRO B O 1
ATOM 1552 N N . ASP B 1 8 ? -9.477 20.531 12.297 1 94.88 8 ASP B N 1
ATOM 1553 C CA . ASP B 1 8 ? -10.18 21.797 12.523 1 94.88 8 ASP B CA 1
ATOM 1554 C C . ASP B 1 8 ? -10.68 22.391 11.203 1 94.88 8 ASP B C 1
ATOM 1556 O O . ASP B 1 8 ? -11.695 23.094 11.18 1 94.88 8 ASP B O 1
ATOM 1560 N N . ALA B 1 9 ? -9.984 22.141 10.172 1 94.56 9 ALA B N 1
ATOM 1561 C CA . ALA B 1 9 ? -10.391 22.516 8.812 1 94.56 9 ALA B CA 1
ATOM 1562 C C . ALA B 1 9 ? -9.773 21.562 7.785 1 94.56 9 ALA B C 1
ATOM 1564 O O . ALA B 1 9 ? -8.836 20.828 8.094 1 94.56 9 ALA B O 1
ATOM 1565 N N . THR B 1 10 ? -10.336 21.594 6.602 1 94.75 10 THR B N 1
ATOM 1566 C CA . THR B 1 10 ? -9.789 20.844 5.473 1 94.75 10 THR B CA 1
ATOM 1567 C C . THR B 1 10 ? -9.531 21.781 4.289 1 94.75 10 THR B C 1
ATOM 1569 O O . THR B 1 10 ? -10.102 22.859 4.207 1 94.75 10 THR B O 1
ATOM 1572 N N . ALA B 1 11 ? -8.578 21.422 3.523 1 95.06 11 ALA B N 1
ATOM 1573 C CA . ALA B 1 11 ? -8.305 22.094 2.252 1 95.06 11 ALA B CA 1
ATOM 1574 C C . ALA B 1 11 ? -7.93 21.078 1.172 1 95.06 11 ALA B C 1
ATOM 1576 O O . ALA B 1 11 ? -7.508 19.969 1.478 1 95.06 11 ALA B O 1
ATOM 1577 N N . LYS B 1 12 ? -8.141 21.484 -0.037 1 94.69 12 LYS B N 1
ATOM 1578 C CA . LYS B 1 12 ? -7.777 20.609 -1.145 1 94.69 12 LYS B CA 1
ATOM 1579 C C . LYS B 1 12 ? -6.293 20.25 -1.1 1 94.69 12 LYS B C 1
ATOM 1581 O O . LYS B 1 12 ? -5.918 19.109 -1.37 1 94.69 12 LYS B O 1
ATOM 1586 N N . SER B 1 13 ? -5.5 21.266 -0.882 1 96.75 13 SER B N 1
ATOM 1587 C CA . SER B 1 13 ? -4.059 21.078 -0.752 1 96.75 13 SER B CA 1
ATOM 1588 C C . SER B 1 13 ? -3.457 22.125 0.19 1 96.75 13 SER B C 1
ATOM 1590 O O . SER B 1 13 ? -4.141 23.062 0.604 1 96.75 13 SER B O 1
ATOM 1592 N N . SER B 1 14 ? -2.156 21.891 0.552 1 97.94 14 SER B N 1
ATOM 1593 C CA . SER B 1 14 ? -1.417 22.859 1.348 1 97.94 14 SER B CA 1
ATOM 1594 C C . SER B 1 14 ? -1.392 24.234 0.667 1 97.94 14 SER B C 1
ATOM 1596 O O . SER B 1 14 ? -1.182 25.25 1.321 1 97.94 14 SER B O 1
ATOM 1598 N N . TYR B 1 15 ? -1.673 24.25 -0.577 1 98 15 TYR B N 1
ATOM 1599 C CA . TYR B 1 15 ? -1.496 25.438 -1.388 1 98 15 TYR B CA 1
ATOM 1600 C C . TYR B 1 15 ? -2.805 26.219 -1.512 1 98 15 TYR B C 1
ATOM 1602 O O . TYR B 1 15 ? -2.842 27.297 -2.109 1 98 15 TYR B O 1
ATOM 1610 N N . ASP B 1 16 ? -3.863 25.656 -0.892 1 96.62 16 ASP B N 1
ATOM 1611 C CA . ASP B 1 16 ? -5.191 26.25 -0.984 1 96.62 16 ASP B CA 1
ATOM 1612 C 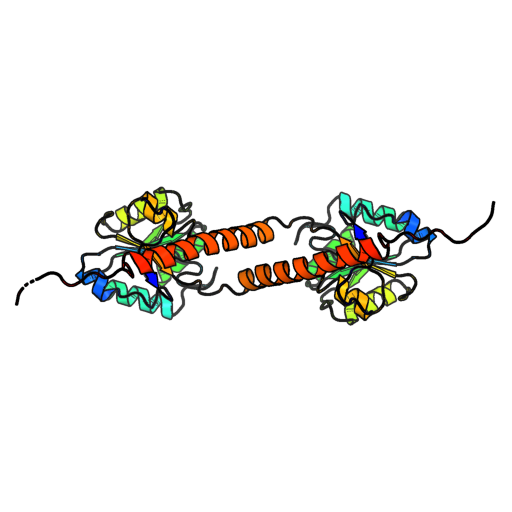C . ASP B 1 16 ? -5.648 26.781 0.372 1 96.62 16 ASP B C 1
ATOM 1614 O O . ASP B 1 16 ? -6.824 27.109 0.551 1 96.62 16 ASP B O 1
ATOM 1618 N N . ILE B 1 17 ? -4.812 26.844 1.283 1 97 17 ILE B N 1
ATOM 1619 C CA . ILE B 1 17 ? -5.129 27.344 2.619 1 97 17 ILE B CA 1
ATOM 1620 C C . ILE B 1 17 ? -5.09 28.875 2.627 1 97 17 ILE B C 1
ATOM 1622 O O . ILE B 1 17 ? -4.207 29.484 2.018 1 97 17 ILE B O 1
ATOM 1626 N N . PRO B 1 18 ? -6.066 29.547 3.316 1 96.19 18 PRO B N 1
ATOM 1627 C CA . PRO B 1 18 ? -6.078 31 3.367 1 96.19 18 PRO B CA 1
ATOM 1628 C C . PRO B 1 18 ? -5.078 31.578 4.375 1 96.19 18 PRO B C 1
ATOM 1630 O O . PRO B 1 18 ? -5.48 32.156 5.395 1 96.19 18 PRO B O 1
ATOM 1633 N N . TYR B 1 19 ? -3.803 31.625 4.055 1 98.06 19 TYR B N 1
ATOM 1634 C CA . TYR B 1 19 ? -2.717 31.938 4.973 1 98.06 19 TYR B CA 1
ATOM 1635 C C . TYR B 1 19 ? -2.791 33.406 5.414 1 98.06 19 TYR B C 1
ATOM 1637 O O . TYR B 1 19 ? -2.572 33.719 6.586 1 98.06 19 TYR B O 1
ATOM 1645 N N . GLU B 1 20 ? -3.104 34.312 4.414 1 97.5 20 GLU B N 1
ATOM 1646 C CA . GLU B 1 20 ? -3.195 35.719 4.762 1 97.5 20 GLU B CA 1
ATOM 1647 C C . GLU B 1 20 ? -4.285 35.969 5.801 1 97.5 20 GLU B C 1
ATOM 1649 O O . GLU B 1 20 ? -4.09 36.719 6.746 1 97.5 20 GLU B O 1
ATOM 1654 N N . GLN B 1 21 ? -5.375 35.281 5.609 1 96.19 21 GLN B N 1
ATOM 1655 C CA . GLN B 1 21 ? -6.477 35.375 6.562 1 96.19 21 GLN B CA 1
ATOM 1656 C C . GLN B 1 21 ? -6.086 34.812 7.926 1 96.19 21 GLN B C 1
ATOM 1658 O O . GLN B 1 21 ? -6.418 35.406 8.961 1 96.19 21 GLN B O 1
ATOM 1663 N N . LEU B 1 22 ? -5.371 33.781 7.984 1 97.56 22 LEU B N 1
ATOM 1664 C CA . LEU B 1 22 ? -4.945 33.156 9.227 1 97.56 22 LEU B CA 1
ATOM 1665 C C . LEU B 1 22 ? -3.953 34.031 9.969 1 97.56 22 LEU B C 1
ATOM 1667 O O . LEU B 1 22 ? -4.004 34.125 11.203 1 97.56 22 LEU B O 1
ATOM 1671 N N . TYR B 1 23 ? -3.119 34.656 9.188 1 98.12 23 TYR B N 1
ATOM 1672 C CA . TYR B 1 23 ? -2.189 35.594 9.805 1 98.12 23 TYR B CA 1
ATOM 1673 C C . TYR B 1 23 ? -2.934 36.75 10.445 1 98.12 23 TYR B C 1
ATOM 1675 O O . TYR B 1 23 ? -2.596 37.188 11.555 1 98.12 23 TYR B O 1
ATOM 1683 N N . LYS B 1 24 ? -3.916 37.25 9.789 1 96.31 24 LYS B N 1
ATOM 1684 C CA . LYS B 1 24 ? -4.734 38.344 10.312 1 96.31 24 LYS B CA 1
ATOM 1685 C C . LYS B 1 24 ? -5.469 37.938 11.578 1 96.31 24 LYS B C 1
ATOM 1687 O O . LYS B 1 24 ? -5.719 38.75 12.461 1 96.31 24 LYS B O 1
ATOM 1692 N N . LEU B 1 25 ? -5.715 36.656 11.68 1 95.75 25 LEU B N 1
ATOM 1693 C CA . LEU B 1 25 ? -6.441 36.125 12.828 1 95.75 25 LEU B CA 1
ATOM 1694 C C . LEU B 1 25 ? -5.508 35.906 14.016 1 95.75 25 LEU B C 1
ATOM 1696 O O . LEU B 1 25 ? -5.953 35.531 15.102 1 95.75 25 LEU B O 1
ATOM 1700 N N . GLY B 1 26 ? -4.207 36.094 13.805 1 96.62 26 GLY B N 1
ATOM 1701 C CA . GLY B 1 26 ? -3.289 36.062 14.93 1 96.62 26 GLY B CA 1
ATOM 1702 C C . GLY B 1 26 ? -2.334 34.906 14.906 1 96.62 26 GLY B C 1
ATOM 1703 O O . GLY B 1 26 ? -1.453 34.781 15.766 1 96.62 26 GLY B O 1
ATOM 1704 N N . TYR B 1 27 ? -2.473 34.094 13.906 1 98 27 TYR B N 1
ATOM 1705 C CA . TYR B 1 27 ? -1.538 32.969 13.797 1 98 27 TYR B CA 1
ATOM 1706 C C . TYR B 1 27 ? -0.181 33.438 13.289 1 98 27 TYR B C 1
ATOM 1708 O O . TYR B 1 27 ? -0.102 34.375 12.484 1 98 27 TYR B O 1
ATOM 1716 N N . ARG B 1 28 ? 0.839 32.75 13.797 1 98.75 28 ARG B N 1
ATOM 1717 C CA . ARG B 1 28 ? 2.191 33.219 13.508 1 98.75 28 ARG B CA 1
ATOM 1718 C C . ARG B 1 28 ? 3.096 32.062 13.117 1 98.75 28 ARG B C 1
ATOM 1720 O O . ARG B 1 28 ? 4.129 32.25 12.477 1 98.75 28 ARG B O 1
ATOM 1727 N N . GLY B 1 29 ? 2.771 30.828 13.547 1 98.88 29 GLY B N 1
ATOM 1728 C CA . GLY B 1 29 ? 3.564 29.656 13.242 1 98.88 29 GLY B CA 1
ATOM 1729 C C . GLY B 1 29 ? 2.793 28.594 12.469 1 98.88 29 GLY B C 1
ATOM 1730 O O . GLY B 1 29 ? 1.619 28.359 12.75 1 98.88 29 GLY B O 1
ATOM 1731 N N . VAL B 1 30 ? 3.428 28.047 11.469 1 98.88 30 VAL B N 1
ATOM 1732 C CA . VAL B 1 30 ? 2.871 26.922 10.727 1 98.88 30 VAL B CA 1
ATOM 1733 C C . VAL B 1 30 ? 3.812 25.734 10.82 1 98.88 30 VAL B C 1
ATOM 1735 O O . VAL B 1 30 ? 4.992 25.828 10.484 1 98.88 30 VAL B O 1
ATOM 1738 N N . VAL B 1 31 ? 3.338 24.594 11.328 1 98.94 31 VAL B N 1
ATOM 1739 C CA . VAL B 1 31 ? 4.066 23.328 11.336 1 98.94 31 VAL B CA 1
ATOM 1740 C C . VAL B 1 31 ? 3.588 22.453 10.188 1 98.94 31 VAL B C 1
ATOM 1742 O O . VAL B 1 31 ? 2.383 22.266 10 1 98.94 31 VAL B O 1
ATOM 1745 N N . TYR B 1 32 ? 4.574 21.875 9.406 1 98.81 32 TYR B N 1
ATOM 1746 C CA . TYR B 1 32 ? 4.211 21.156 8.203 1 98.81 32 TYR B CA 1
ATOM 1747 C C . TYR B 1 32 ? 4.719 19.719 8.258 1 98.81 32 TYR B C 1
ATOM 1749 O O . TYR B 1 32 ? 5.859 19.469 8.664 1 98.81 32 TYR B O 1
ATOM 1757 N N . ASP B 1 33 ? 3.887 18.844 7.816 1 98.75 33 ASP B N 1
ATOM 1758 C CA . ASP B 1 33 ? 4.359 17.578 7.254 1 98.75 33 ASP B CA 1
ATOM 1759 C C . ASP B 1 33 ? 4.957 17.781 5.863 1 98.75 33 ASP B C 1
ATOM 1761 O O . ASP B 1 33 ? 4.699 18.812 5.219 1 98.75 33 ASP B O 1
ATOM 1765 N N . ILE B 1 34 ? 5.789 16.844 5.418 1 98.62 34 ILE B N 1
ATOM 1766 C CA . ILE B 1 34 ? 6.43 17.016 4.121 1 98.62 34 ILE B CA 1
ATOM 1767 C C . ILE B 1 34 ? 5.754 16.109 3.092 1 98.62 34 ILE B C 1
ATOM 1769 O O . ILE B 1 34 ? 5.09 16.594 2.172 1 98.62 34 ILE B O 1
ATOM 1773 N N . ASP B 1 35 ? 5.805 14.766 3.371 1 98 35 ASP B N 1
ATOM 1774 C CA . ASP B 1 35 ? 5.441 13.758 2.381 1 98 35 ASP B CA 1
ATOM 1775 C C . ASP B 1 35 ? 3.93 13.703 2.178 1 98 35 ASP B C 1
ATOM 1777 O O . ASP B 1 35 ? 3.178 13.461 3.125 1 98 35 ASP B O 1
ATOM 1781 N N . ASN B 1 36 ? 3.562 13.93 0.918 1 97.56 36 ASN B N 1
ATOM 1782 C CA . ASN B 1 36 ? 2.172 13.914 0.474 1 97.56 36 ASN B CA 1
ATOM 1783 C C . ASN B 1 36 ? 1.414 15.148 0.962 1 97.56 36 ASN B C 1
ATOM 1785 O O . ASN B 1 36 ? 0.236 15.32 0.646 1 97.56 36 ASN B O 1
ATOM 1789 N N . THR B 1 37 ? 2.105 16.016 1.635 1 98.56 37 THR B N 1
ATOM 1790 C CA . THR B 1 37 ? 1.535 17.281 2.082 1 98.56 37 THR B CA 1
ATOM 1791 C C . THR B 1 37 ? 2.021 18.438 1.205 1 98.56 37 THR B C 1
ATOM 1793 O O . THR B 1 37 ? 1.22 19.25 0.732 1 98.56 37 THR B O 1
ATOM 1796 N N . LEU B 1 38 ? 3.357 18.453 0.973 1 98.81 38 LEU B N 1
ATOM 1797 C CA . LEU B 1 38 ? 3.969 19.531 0.193 1 98.81 38 LEU B CA 1
ATOM 1798 C C . LEU B 1 38 ? 4.406 19.016 -1.176 1 98.81 38 LEU B C 1
ATOM 1800 O O . LEU B 1 38 ? 4.363 19.766 -2.16 1 98.81 38 LEU B O 1
ATOM 1804 N N . VAL B 1 39 ? 4.859 17.766 -1.164 1 98.56 39 VAL B N 1
ATOM 1805 C CA . VAL B 1 39 ? 5.34 17.078 -2.361 1 98.56 39 VAL B CA 1
ATOM 1806 C C . VAL B 1 39 ? 5 15.602 -2.283 1 98.56 39 VAL B C 1
ATOM 1808 O O . VAL B 1 39 ? 4.621 15.094 -1.222 1 98.56 39 VAL B O 1
ATOM 1811 N N . PRO B 1 40 ? 5.059 14.898 -3.43 1 97.38 40 PRO B N 1
ATOM 1812 C CA . PRO B 1 40 ? 4.93 13.445 -3.322 1 97.38 40 PRO B CA 1
ATOM 1813 C C . PRO B 1 40 ? 5.965 12.82 -2.387 1 97.38 40 PRO B C 1
ATOM 1815 O O . PRO B 1 40 ? 7.039 13.398 -2.188 1 97.38 40 PRO B O 1
ATOM 1818 N N . HIS B 1 41 ? 5.605 11.664 -1.87 1 95.88 41 HIS B N 1
ATOM 1819 C CA . HIS B 1 41 ? 6.477 10.984 -0.919 1 95.88 41 HIS B CA 1
ATOM 1820 C C . HIS B 1 41 ? 7.887 10.828 -1.474 1 95.88 41 HIS B C 1
ATOM 1822 O O . HIS B 1 41 ? 8.078 10.297 -2.568 1 95.88 41 HIS B O 1
ATOM 1828 N N . GLY B 1 42 ? 8.812 11.305 -0.725 1 95.94 42 GLY B N 1
ATOM 1829 C CA . GLY B 1 42 ? 10.211 11.109 -1.065 1 95.94 42 GLY B CA 1
ATOM 1830 C C . GLY B 1 42 ? 10.727 12.117 -2.08 1 95.94 42 GLY B C 1
ATOM 1831 O O . GLY B 1 42 ? 11.922 12.172 -2.359 1 95.94 42 GLY B O 1
ATOM 1832 N N . ALA B 1 43 ? 9.883 12.93 -2.65 1 97.62 43 ALA B N 1
ATOM 1833 C CA . ALA B 1 43 ? 10.281 13.891 -3.676 1 97.62 43 ALA B CA 1
ATOM 1834 C C . ALA B 1 43 ? 10.977 15.094 -3.057 1 97.62 43 ALA B C 1
ATOM 1836 O O . ALA B 1 43 ? 10.68 15.477 -1.922 1 97.62 43 ALA B O 1
ATOM 1837 N N . PRO B 1 44 ? 11.883 15.641 -3.818 1 98.38 44 PRO B N 1
ATOM 1838 C CA . PRO B 1 44 ? 12.492 16.891 -3.342 1 98.38 44 PRO B CA 1
ATOM 1839 C C . PRO B 1 44 ? 11.531 18.062 -3.4 1 98.38 44 PRO B C 1
ATOM 1841 O O . PRO B 1 44 ? 10.453 17.969 -4 1 98.38 44 PRO B O 1
ATOM 1844 N N . ALA B 1 45 ? 11.977 19.141 -2.754 1 98.75 45 ALA B N 1
ATOM 1845 C CA . ALA B 1 45 ? 11.188 20.375 -2.859 1 98.75 45 ALA B CA 1
ATOM 1846 C C . ALA B 1 45 ? 11.094 20.844 -4.309 1 98.75 45 ALA B C 1
ATOM 1848 O O . ALA B 1 45 ? 12.102 20.875 -5.023 1 98.75 45 ALA B O 1
ATOM 1849 N N . ASP B 1 46 ? 9.898 21.078 -4.715 1 98.5 46 ASP B N 1
ATOM 1850 C CA . ASP B 1 46 ? 9.719 21.625 -6.059 1 98.5 46 ASP B CA 1
ATOM 1851 C C . ASP B 1 46 ? 9.453 23.125 -6.02 1 98.5 46 ASP B C 1
ATOM 1853 O O . ASP B 1 46 ? 9.484 23.734 -4.949 1 98.5 46 ASP B O 1
ATOM 1857 N N . GLU B 1 47 ? 9.258 23.703 -7.168 1 98.56 47 GLU B N 1
ATOM 1858 C CA . GLU B 1 47 ? 9.094 25.156 -7.273 1 98.56 47 GLU B CA 1
ATOM 1859 C C . GLU B 1 47 ? 7.844 25.625 -6.527 1 98.56 47 GLU B C 1
ATOM 1861 O O . GLU B 1 47 ? 7.832 26.703 -5.941 1 98.56 47 GLU B O 1
ATOM 1866 N N . ARG B 1 48 ? 6.93 24.797 -6.566 1 98.5 48 ARG B N 1
ATOM 1867 C CA . ARG B 1 48 ? 5.672 25.141 -5.91 1 98.5 48 ARG B CA 1
ATOM 1868 C C . ARG B 1 48 ? 5.848 25.234 -4.398 1 98.5 48 ARG B C 1
ATOM 1870 O O . ARG B 1 48 ? 5.348 26.172 -3.768 1 98.5 48 ARG B O 1
ATOM 1877 N N . ALA B 1 49 ? 6.52 24.281 -3.875 1 98.88 49 ALA B N 1
ATOM 1878 C CA . ALA B 1 49 ? 6.801 24.281 -2.441 1 98.88 49 ALA B CA 1
ATOM 1879 C C . ALA B 1 49 ? 7.676 25.469 -2.053 1 98.88 49 ALA B C 1
ATOM 1881 O O . ALA B 1 49 ? 7.41 26.141 -1.056 1 98.88 49 ALA B O 1
ATOM 1882 N N . ILE B 1 50 ? 8.633 25.703 -2.803 1 98.88 50 ILE B N 1
ATOM 1883 C CA . ILE B 1 50 ? 9.539 26.828 -2.533 1 98.88 50 ILE B CA 1
ATOM 1884 C C . ILE B 1 50 ? 8.758 28.125 -2.561 1 98.88 50 ILE B C 1
ATOM 1886 O O . ILE B 1 50 ? 8.906 28.969 -1.673 1 98.88 50 ILE B O 1
ATOM 1890 N N . ALA B 1 51 ? 7.914 28.281 -3.557 1 98.88 51 ALA B N 1
ATOM 1891 C CA . ALA B 1 51 ? 7.098 29.5 -3.682 1 98.88 51 ALA B CA 1
ATOM 1892 C C . ALA B 1 51 ? 6.172 29.656 -2.48 1 98.88 51 ALA B C 1
ATOM 1894 O O . ALA B 1 51 ? 5.965 30.766 -1.995 1 98.88 51 ALA B O 1
ATOM 1895 N N . LEU B 1 52 ? 5.629 28.594 -2.025 1 98.88 52 LEU B N 1
ATOM 1896 C CA . LEU B 1 52 ? 4.738 28.656 -0.873 1 98.88 52 LEU B CA 1
ATOM 1897 C C . LEU B 1 52 ? 5.477 29.141 0.365 1 98.88 52 LEU B C 1
ATOM 1899 O O . LEU B 1 52 ? 4.988 30.031 1.076 1 98.88 52 LEU B O 1
ATOM 1903 N N . PHE B 1 53 ? 6.602 28.672 0.657 1 98.88 53 PHE B N 1
ATOM 1904 C CA . PHE B 1 53 ? 7.332 29.047 1.863 1 98.88 53 PHE B CA 1
ATOM 1905 C C . PHE B 1 53 ? 7.852 30.469 1.762 1 98.88 53 PHE B C 1
ATOM 1907 O O . PHE B 1 53 ? 7.938 31.172 2.768 1 98.88 53 PHE B O 1
ATOM 1914 N N . ASN B 1 54 ? 8.188 30.875 0.528 1 98.81 54 ASN B N 1
ATOM 1915 C CA . ASN B 1 54 ? 8.5 32.281 0.333 1 98.81 54 ASN B CA 1
ATOM 1916 C C . ASN B 1 54 ? 7.309 33.188 0.65 1 98.81 54 ASN B C 1
ATOM 1918 O O . ASN B 1 54 ? 7.453 34.219 1.301 1 98.81 54 ASN B O 1
ATOM 1922 N N . ARG B 1 55 ? 6.18 32.75 0.169 1 98.81 55 ARG B N 1
ATOM 1923 C CA . ARG B 1 55 ? 4.953 33.5 0.461 1 98.81 55 ARG B CA 1
ATOM 1924 C C . ARG B 1 55 ? 4.703 33.562 1.964 1 98.81 55 ARG B C 1
ATOM 1926 O O . ARG B 1 55 ? 4.383 34.625 2.492 1 98.81 55 ARG B O 1
ATOM 1933 N N . LEU B 1 56 ? 4.852 32.5 2.621 1 98.88 56 LEU B N 1
ATOM 1934 C CA . LEU B 1 56 ? 4.629 32.438 4.062 1 98.88 56 LEU B CA 1
ATOM 1935 C C . LEU B 1 56 ? 5.598 33.344 4.797 1 98.88 56 LEU B C 1
ATOM 1937 O O . LEU B 1 56 ? 5.203 34.062 5.73 1 98.88 56 LEU B O 1
ATOM 1941 N N . LYS B 1 57 ? 6.809 33.312 4.359 1 98.75 57 LYS B N 1
ATOM 1942 C CA . LYS B 1 57 ? 7.812 34.219 4.938 1 98.75 57 LYS B CA 1
ATOM 1943 C C . LYS B 1 57 ? 7.434 35.688 4.73 1 98.75 57 LYS B C 1
ATOM 1945 O O . LYS B 1 57 ? 7.535 36.5 5.652 1 98.75 57 LYS B O 1
ATOM 1950 N N . ASN B 1 58 ? 6.984 36 3.559 1 98.69 58 ASN B N 1
ATOM 1951 C CA . ASN B 1 58 ? 6.609 37.375 3.229 1 98.69 58 ASN B CA 1
ATOM 1952 C C . ASN B 1 58 ? 5.414 37.844 4.051 1 98.69 58 ASN B C 1
ATOM 1954 O O . ASN B 1 58 ? 5.316 39.031 4.395 1 98.69 58 ASN B O 1
ATOM 1958 N N . ILE B 1 59 ? 4.535 36.938 4.301 1 98.62 59 ILE B N 1
ATOM 1959 C CA . ILE B 1 59 ? 3.383 37.25 5.141 1 98.62 59 ILE B CA 1
ATOM 1960 C C . ILE B 1 59 ? 3.848 37.562 6.566 1 98.62 59 ILE B C 1
ATOM 1962 O O . ILE B 1 59 ? 3.287 38.406 7.246 1 98.62 59 ILE B O 1
ATOM 1966 N N . GLY B 1 60 ? 4.848 36.781 7.008 1 98.75 60 GLY B N 1
ATOM 1967 C CA . GLY B 1 60 ? 5.387 37 8.344 1 98.75 60 GLY B CA 1
ATOM 1968 C C . GLY B 1 60 ? 5.367 35.719 9.18 1 98.75 60 GLY B C 1
ATOM 1969 O O . GLY B 1 60 ? 5.746 35.75 10.359 1 98.75 60 GLY B O 1
ATOM 1970 N N . PHE B 1 61 ? 5.043 34.594 8.578 1 98.88 61 PHE B N 1
ATOM 1971 C CA . PHE B 1 61 ? 4.938 33.344 9.32 1 98.88 61 PHE B CA 1
ATOM 1972 C C . PHE B 1 61 ? 6.316 32.781 9.641 1 98.88 61 PHE B C 1
ATOM 1974 O O . PHE B 1 61 ? 7.23 32.844 8.812 1 98.88 61 PHE B O 1
ATOM 1981 N N . GLU B 1 62 ? 6.453 32.188 10.805 1 98.88 62 GLU B N 1
ATOM 1982 C CA . GLU B 1 62 ? 7.488 31.188 11.062 1 98.88 62 GLU B CA 1
ATOM 1983 C C . GLU B 1 62 ? 7.043 29.797 10.633 1 98.88 62 GLU B C 1
ATOM 1985 O O . GLU B 1 62 ? 5.871 29.438 10.789 1 98.88 62 GLU B O 1
ATOM 1990 N N . THR B 1 63 ? 8.062 29.047 10.055 1 98.88 63 THR B N 1
ATOM 1991 C CA . THR B 1 63 ? 7.688 27.719 9.555 1 98.88 63 THR B CA 1
ATOM 1992 C C . THR B 1 63 ? 8.664 26.656 10.055 1 98.88 63 THR B C 1
ATOM 1994 O O . THR B 1 63 ? 9.875 26.906 10.125 1 98.88 63 THR B O 1
ATOM 1997 N N . VAL B 1 64 ? 8.109 25.516 10.438 1 98.94 64 VAL B N 1
ATOM 1998 C CA . VAL B 1 64 ? 8.906 24.359 10.797 1 98.94 64 VAL B CA 1
ATOM 1999 C C . VAL B 1 64 ? 8.344 23.109 10.109 1 98.94 64 VAL B C 1
ATOM 2001 O O . VAL B 1 64 ? 7.133 22.906 10.086 1 98.94 64 VAL B O 1
ATOM 2004 N N . LEU B 1 65 ? 9.258 22.312 9.531 1 98.94 65 LEU B N 1
ATOM 2005 C CA . LEU B 1 65 ? 8.922 21 8.992 1 98.94 65 LEU B CA 1
ATOM 2006 C C . LEU B 1 65 ? 9.141 19.906 10.031 1 98.94 65 LEU B C 1
ATOM 2008 O O . LEU B 1 65 ? 10.195 19.859 10.672 1 98.94 65 LEU B O 1
ATOM 2012 N N . ILE B 1 66 ? 8.078 19.109 10.258 1 98.62 66 ILE B N 1
ATOM 2013 C CA . ILE B 1 66 ? 8.305 17.953 11.117 1 98.62 66 ILE B CA 1
ATOM 2014 C C . ILE B 1 66 ? 7.98 16.672 10.352 1 98.62 66 ILE B C 1
ATOM 2016 O O . ILE B 1 66 ? 7.016 16.625 9.586 1 98.62 66 ILE B O 1
ATOM 2020 N N . SER B 1 67 ? 8.805 15.703 10.406 1 98.12 67 SER B N 1
ATOM 2021 C CA . SER B 1 67 ? 8.672 14.445 9.688 1 98.12 67 SER B CA 1
ATOM 2022 C C . SER B 1 67 ? 9.219 13.281 10.508 1 98.12 67 SER B C 1
ATOM 2024 O O . SER B 1 67 ? 10.133 13.469 11.32 1 98.12 67 SER B O 1
ATOM 2026 N N . ASN B 1 68 ? 8.602 12.109 10.359 1 97.62 68 ASN B N 1
ATOM 2027 C CA . ASN B 1 68 ? 9.109 10.906 11 1 97.62 68 ASN B CA 1
ATOM 2028 C C . ASN B 1 68 ? 10.352 10.367 10.289 1 97.62 68 ASN B C 1
ATOM 2030 O O . ASN B 1 68 ? 11.008 9.453 10.781 1 97.62 68 ASN B O 1
ATOM 2034 N N . ASN B 1 69 ? 10.719 10.961 9.258 1 97.31 69 ASN B N 1
ATOM 2035 C CA . ASN B 1 69 ? 11.836 10.508 8.438 1 97.31 69 ASN B CA 1
ATOM 2036 C C . ASN B 1 69 ? 13.18 10.859 9.078 1 97.31 69 ASN B C 1
ATOM 2038 O O . ASN B 1 69 ? 13.227 11.594 10.062 1 97.31 69 ASN B O 1
ATOM 2042 N N . LYS B 1 70 ? 14.164 10.234 8.508 1 97.75 70 LYS B N 1
ATOM 2043 C CA . LYS B 1 70 ? 15.531 10.5 8.961 1 97.75 70 LYS B CA 1
ATOM 2044 C C . LYS B 1 70 ? 15.992 11.891 8.531 1 97.75 70 LYS B C 1
ATOM 2046 O O . LYS B 1 70 ? 15.375 12.516 7.668 1 97.75 70 LYS B O 1
ATOM 2051 N N . GLU B 1 71 ? 17.016 12.344 9.094 1 98.06 71 GLU B N 1
ATOM 2052 C CA . GLU B 1 71 ? 17.453 13.734 8.992 1 98.06 71 GLU B CA 1
ATOM 2053 C C . GLU B 1 71 ? 17.781 14.109 7.551 1 98.06 71 GLU B C 1
ATOM 2055 O O . GLU B 1 71 ? 17.422 15.195 7.094 1 98.06 71 GLU B O 1
ATOM 2060 N N . PRO B 1 72 ? 18.422 13.266 6.762 1 98.25 72 PRO B N 1
ATOM 2061 C CA . PRO B 1 72 ? 18.766 13.703 5.406 1 98.25 72 PRO B CA 1
ATOM 2062 C C . PRO B 1 72 ? 17.531 14.102 4.59 1 98.25 72 PRO B C 1
ATOM 2064 O O . PRO B 1 72 ? 17.562 15.094 3.859 1 98.25 72 PRO B O 1
ATOM 2067 N N . ARG B 1 73 ? 16.5 13.445 4.754 1 98.12 73 ARG B N 1
ATOM 2068 C CA . ARG B 1 73 ? 15.273 13.766 4.031 1 98.12 73 ARG B CA 1
ATOM 2069 C C . ARG B 1 73 ? 14.703 15.102 4.48 1 98.12 73 ARG B C 1
ATOM 2071 O O . ARG B 1 73 ? 14.375 15.953 3.652 1 98.12 73 ARG B O 1
ATOM 2078 N N . VAL B 1 74 ? 14.703 15.289 5.754 1 98.62 74 VAL B N 1
ATOM 2079 C CA . VAL B 1 74 ? 14.016 16.453 6.309 1 98.62 74 VAL B CA 1
ATOM 2080 C C . VAL B 1 74 ? 14.898 17.688 6.145 1 98.62 74 VAL B C 1
ATOM 2082 O O . VAL B 1 74 ? 14.414 18.75 5.738 1 98.62 74 VAL B O 1
ATOM 2085 N N . ARG B 1 75 ? 16.141 17.547 6.395 1 98.62 75 ARG B N 1
ATOM 2086 C CA . ARG B 1 75 ? 17.062 18.672 6.32 1 98.62 75 ARG B CA 1
ATOM 2087 C C . ARG B 1 75 ? 17.156 19.219 4.898 1 98.62 75 ARG B C 1
ATOM 2089 O O . ARG B 1 75 ? 17.094 20.438 4.688 1 98.62 75 ARG B O 1
ATOM 2096 N N . THR B 1 76 ? 17.328 18.281 3.955 1 98.69 76 THR B N 1
ATOM 2097 C CA . THR B 1 76 ? 17.469 18.703 2.568 1 98.69 76 THR B CA 1
ATOM 2098 C C . THR B 1 76 ? 16.219 19.469 2.107 1 98.69 76 THR B C 1
ATOM 2100 O O . THR B 1 76 ? 16.328 20.469 1.391 1 98.69 76 THR B O 1
ATOM 2103 N N . PHE B 1 77 ? 15.07 19 2.52 1 98.81 77 PHE B N 1
ATOM 2104 C CA . PHE B 1 77 ? 13.828 19.672 2.15 1 98.81 77 PHE B CA 1
ATOM 2105 C C . PHE B 1 77 ? 13.742 21.031 2.818 1 98.81 77 PHE B C 1
ATOM 2107 O O . PHE B 1 77 ? 13.391 22.031 2.174 1 98.81 77 PHE B O 1
ATOM 2114 N N . ALA B 1 78 ? 14.086 21.109 4.078 1 98.81 78 ALA B N 1
ATOM 2115 C CA . ALA B 1 78 ? 14.023 22.344 4.855 1 98.81 78 ALA B CA 1
ATOM 2116 C C . ALA B 1 78 ? 14.953 23.406 4.277 1 98.81 78 ALA B C 1
ATOM 2118 O O . ALA B 1 78 ? 14.578 24.578 4.16 1 98.81 78 ALA B O 1
ATOM 2119 N N . GLU B 1 79 ? 16.094 22.984 3.928 1 98.69 79 GLU B N 1
ATOM 2120 C CA . GLU B 1 79 ? 17.062 23.906 3.346 1 98.69 79 GLU B CA 1
ATOM 2121 C C . GLU B 1 79 ? 16.547 24.484 2.029 1 98.69 79 GLU B C 1
ATOM 2123 O O . GLU B 1 79 ? 16.719 25.688 1.763 1 98.69 79 GLU B O 1
ATOM 2128 N N . ALA B 1 80 ? 15.953 23.672 1.27 1 98.81 80 ALA B N 1
ATOM 2129 C CA . ALA B 1 80 ? 15.461 24.094 -0.041 1 98.81 80 ALA B CA 1
ATOM 2130 C C . ALA B 1 80 ? 14.359 25.141 0.095 1 98.81 80 ALA B C 1
ATOM 2132 O O . ALA B 1 80 ? 14.273 26.062 -0.707 1 98.81 80 ALA B O 1
ATOM 2133 N N . VAL B 1 81 ? 13.539 25 1.133 1 98.81 81 VAL B N 1
ATOM 2134 C CA . VAL B 1 81 ? 12.383 25.875 1.212 1 98.81 81 VAL B CA 1
ATOM 2135 C C . VAL B 1 81 ? 12.656 27 2.221 1 98.81 81 VAL B C 1
ATOM 2137 O O . VAL B 1 81 ? 11.852 27.922 2.369 1 98.81 81 VAL B O 1
ATOM 2140 N N . GLY B 1 82 ? 13.734 26.938 2.934 1 98.5 82 GLY B N 1
ATOM 2141 C CA . GLY B 1 82 ? 14.078 27.969 3.902 1 98.5 82 GLY B CA 1
ATOM 2142 C C . GLY B 1 82 ? 13.289 27.875 5.191 1 98.5 82 GLY B C 1
ATOM 2143 O O . GLY B 1 82 ? 12.844 28.875 5.738 1 98.5 82 GLY B O 1
ATOM 2144 N N . ALA B 1 83 ? 13.086 26.672 5.699 1 98.75 83 ALA B N 1
ATOM 2145 C CA . ALA B 1 83 ? 12.352 26.438 6.941 1 98.75 83 ALA B CA 1
ATOM 2146 C C . ALA B 1 83 ? 13.227 25.719 7.965 1 98.75 83 ALA B C 1
ATOM 2148 O O . ALA B 1 83 ? 14.242 25.109 7.613 1 98.75 83 ALA B O 1
ATOM 2149 N N . ARG B 1 84 ? 12.883 25.859 9.203 1 98.62 84 ARG B N 1
ATOM 2150 C CA . ARG B 1 84 ? 13.453 24.984 10.234 1 98.62 84 ARG B CA 1
ATOM 2151 C C . ARG B 1 84 ? 12.812 23.609 10.188 1 98.62 84 ARG B C 1
ATOM 2153 O O . ARG B 1 84 ? 11.867 23.375 9.438 1 98.62 84 ARG B O 1
ATOM 2160 N N . TYR B 1 85 ? 13.484 22.656 10.945 1 98.81 85 TYR B N 1
ATOM 2161 C CA . TYR B 1 85 ? 12.93 21.312 10.805 1 98.81 85 TYR B CA 1
ATOM 2162 C C . TYR B 1 85 ? 13.188 20.484 12.062 1 98.81 85 TYR B C 1
ATOM 2164 O O . TYR B 1 85 ? 14.078 20.797 12.852 1 98.81 85 TYR B O 1
ATOM 2172 N N . VAL B 1 86 ? 12.305 19.484 12.289 1 98.62 86 VAL B N 1
ATOM 2173 C CA . VAL B 1 86 ? 12.438 18.422 13.281 1 98.62 86 VAL B CA 1
ATOM 2174 C C . VAL B 1 86 ? 12.344 17.0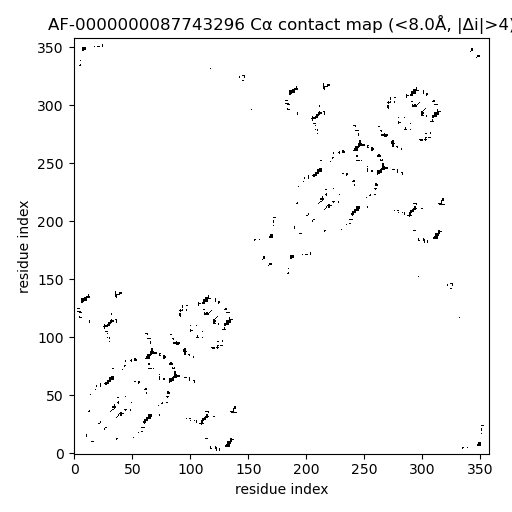62 12.602 1 98.62 86 VAL B C 1
ATOM 2176 O O . VAL B 1 86 ? 11.32 16.734 12 1 98.62 86 VAL B O 1
ATOM 2179 N N . TYR B 1 87 ? 13.43 16.312 12.617 1 98.12 87 TYR B N 1
ATOM 2180 C CA . TYR B 1 87 ? 13.43 14.977 12.047 1 98.12 87 TYR B CA 1
ATOM 2181 C C . TYR B 1 87 ? 13.125 13.93 13.117 1 98.12 87 TYR B C 1
ATOM 2183 O O . TYR B 1 87 ? 13.141 14.234 14.312 1 98.12 87 TYR B O 1
ATOM 2191 N N . ARG B 1 88 ? 12.727 12.727 12.711 1 97.31 88 ARG B N 1
ATOM 2192 C CA . ARG B 1 88 ? 12.328 11.664 13.633 1 97.31 88 ARG B CA 1
ATOM 2193 C C . ARG B 1 88 ? 11.391 12.195 14.703 1 97.31 88 ARG B C 1
ATOM 2195 O O . ARG B 1 88 ? 11.625 11.992 15.898 1 97.31 88 ARG B O 1
ATOM 2202 N N . ALA B 1 89 ? 10.336 12.82 14.242 1 96.75 89 ALA B N 1
ATOM 2203 C CA . ALA B 1 89 ? 9.414 13.492 15.156 1 96.75 89 ALA B CA 1
ATOM 2204 C C . ALA B 1 89 ? 8.508 12.477 15.859 1 96.75 89 ALA B C 1
ATOM 2206 O O . ALA B 1 89 ? 7.887 12.797 16.875 1 96.75 89 ALA B O 1
ATOM 2207 N N . ASN B 1 90 ? 8.422 11.281 15.305 1 96.38 90 ASN B N 1
ATOM 2208 C CA . ASN B 1 90 ? 7.641 10.195 15.883 1 96.38 90 ASN B CA 1
ATOM 2209 C C . ASN B 1 90 ? 6.172 10.586 16.031 1 96.38 90 ASN B C 1
ATOM 2211 O O . ASN B 1 90 ? 5.57 10.367 17.094 1 96.38 90 ASN B O 1
ATOM 2215 N N . LYS B 1 91 ? 5.688 11.32 15.047 1 97.12 91 LYS B N 1
ATOM 2216 C CA . LYS B 1 91 ? 4.246 11.547 15.047 1 97.12 91 LYS B CA 1
ATOM 2217 C C . LYS B 1 91 ? 3.484 10.234 15.195 1 97.12 91 LYS B C 1
ATOM 2219 O O . LYS B 1 91 ? 3.879 9.211 14.625 1 97.12 91 LYS B O 1
ATOM 2224 N N . PRO B 1 92 ? 2.43 10.258 16.062 1 96.69 92 PRO B N 1
ATOM 2225 C CA . PRO B 1 92 ? 1.685 11.383 16.625 1 96.69 92 PRO B CA 1
ATOM 2226 C C . PRO B 1 92 ? 2.16 11.773 18.031 1 96.69 92 PRO B C 1
ATOM 2228 O O . PRO B 1 92 ? 1.444 12.461 18.75 1 96.69 92 PRO B O 1
ATOM 2231 N N . SER B 1 93 ? 3.316 11.43 18.422 1 97.75 93 SER B N 1
ATOM 2232 C CA . SER B 1 93 ? 3.816 11.836 19.719 1 97.75 93 SER B CA 1
ATOM 2233 C C . SER B 1 93 ? 3.906 13.359 19.828 1 97.75 93 SER B C 1
ATOM 2235 O O . SER B 1 93 ? 4.008 14.055 18.828 1 97.75 93 SER B O 1
ATOM 2237 N N . LYS B 1 94 ? 3.906 13.859 20.984 1 98.31 94 LYS B N 1
ATOM 2238 C CA . LYS B 1 94 ? 3.799 15.289 21.234 1 98.31 94 LYS B CA 1
ATOM 2239 C C . LYS B 1 94 ? 5.121 16 20.953 1 98.31 94 LYS B C 1
ATOM 2241 O O . LYS B 1 94 ? 5.137 17.188 20.609 1 98.31 94 LYS B O 1
ATOM 2246 N N . ARG B 1 95 ? 6.188 15.305 21.062 1 97.44 95 ARG B N 1
ATOM 2247 C CA . ARG B 1 95 ? 7.531 15.867 21.125 1 97.44 95 ARG B CA 1
ATOM 2248 C C . ARG B 1 95 ? 7.832 16.719 19.891 1 97.44 95 ARG B C 1
ATOM 2250 O O . ARG B 1 95 ? 8.289 17.859 20.016 1 97.44 95 ARG B O 1
ATOM 2257 N N . GLY B 1 96 ? 7.625 16.188 18.688 1 98.38 96 GLY B N 1
ATOM 2258 C CA . GLY B 1 96 ? 7.918 16.906 17.469 1 98.38 96 GLY B CA 1
ATOM 2259 C C . GLY B 1 96 ? 7.129 18.203 17.328 1 98.38 96 GLY B C 1
ATOM 2260 O O . GLY B 1 96 ? 7.664 19.219 16.875 1 98.38 96 GLY B O 1
ATOM 2261 N N . TYR B 1 97 ? 5.93 18.203 17.797 1 98.75 97 TYR B N 1
ATOM 2262 C CA . TYR B 1 97 ? 5.055 19.375 17.719 1 98.75 97 TYR B CA 1
ATOM 2263 C C . TYR B 1 97 ? 5.48 20.453 18.703 1 98.75 97 TYR B C 1
ATOM 2265 O O . TYR B 1 97 ? 5.531 21.625 18.375 1 98.75 97 TYR B O 1
ATOM 2273 N N . LEU B 1 98 ? 5.777 20.031 19.891 1 98.81 98 LEU B N 1
ATOM 2274 C CA . LEU B 1 98 ? 6.207 20.953 20.938 1 98.81 98 LEU B CA 1
ATOM 2275 C C . LEU B 1 98 ? 7.539 21.594 20.562 1 98.81 98 LEU B C 1
ATOM 2277 O O . LEU B 1 98 ? 7.711 22.812 20.734 1 98.81 98 LEU B O 1
ATOM 2281 N N . LYS B 1 99 ? 8.406 20.766 20.094 1 98.75 99 LYS B N 1
ATOM 2282 C CA . LYS B 1 99 ? 9.695 21.297 19.656 1 98.75 99 LYS B CA 1
ATOM 2283 C C . LYS B 1 99 ? 9.523 22.312 18.531 1 98.75 99 LYS B C 1
ATOM 2285 O O . LYS B 1 99 ? 10.242 23.312 18.484 1 98.75 99 LYS B O 1
ATOM 2290 N N . ALA B 1 100 ? 8.625 22.047 17.625 1 98.88 100 ALA B N 1
ATOM 2291 C CA . ALA B 1 100 ? 8.367 22.969 16.516 1 98.88 100 ALA B CA 1
ATOM 2292 C C . ALA B 1 100 ? 7.914 24.328 17.047 1 98.88 100 ALA B C 1
ATOM 2294 O O . ALA B 1 100 ? 8.391 25.359 16.578 1 98.88 100 ALA B O 1
ATOM 2295 N N . MET B 1 101 ? 7.02 24.312 17.984 1 98.81 101 MET B N 1
ATOM 2296 C CA . MET B 1 101 ? 6.547 25.578 18.562 1 98.81 101 MET B CA 1
ATOM 2297 C C . MET B 1 101 ? 7.684 26.312 19.25 1 98.81 101 MET B C 1
ATOM 2299 O O . MET B 1 101 ? 7.789 27.547 19.141 1 98.81 101 MET B O 1
ATOM 2303 N N . GLU B 1 102 ? 8.555 25.609 19.922 1 98.81 102 GLU B N 1
ATOM 2304 C CA . GLU B 1 102 ? 9.727 26.203 20.578 1 98.81 102 GLU B CA 1
ATOM 2305 C C . GLU B 1 102 ? 10.633 26.891 19.547 1 98.81 102 GLU B C 1
ATOM 2307 O O . GLU B 1 102 ? 11.047 28.031 19.75 1 98.81 102 GLU B O 1
ATOM 2312 N N . LEU B 1 103 ? 10.836 26.188 18.469 1 98.75 103 LEU B N 1
ATOM 2313 C CA . LEU B 1 103 ? 11.719 26.703 17.422 1 98.75 103 LEU B CA 1
ATOM 2314 C C . LEU B 1 103 ? 11.156 27.984 16.812 1 98.75 103 LEU B C 1
ATOM 2316 O O . LEU B 1 103 ? 11.914 28.844 16.375 1 98.75 103 LEU B O 1
ATOM 2320 N N . MET B 1 104 ? 9.844 28.094 16.828 1 98.69 104 MET B N 1
ATOM 2321 C CA . MET B 1 104 ? 9.195 29.234 16.172 1 98.69 104 MET B CA 1
ATOM 2322 C C . MET B 1 104 ? 8.875 30.328 17.188 1 98.69 104 MET B C 1
ATOM 2324 O O . MET B 1 104 ? 8.406 31.406 16.812 1 98.69 104 MET B O 1
ATOM 2328 N N . ASN B 1 105 ? 9.133 30.031 18.422 1 98.5 105 ASN B N 1
ATOM 2329 C CA . ASN B 1 105 ? 8.75 30.953 19.5 1 98.5 105 ASN B CA 1
ATOM 2330 C C . ASN B 1 105 ? 7.262 31.281 19.453 1 98.5 105 ASN B C 1
ATOM 2332 O O . ASN B 1 105 ? 6.875 32.438 19.5 1 98.5 105 ASN B O 1
ATOM 2336 N N . THR B 1 106 ? 6.43 30.266 19.203 1 98.69 106 THR B N 1
ATOM 2337 C CA . THR B 1 106 ? 4.973 30.344 19.203 1 98.69 106 THR B CA 1
ATOM 2338 C C . THR B 1 106 ? 4.391 29.375 20.25 1 98.69 106 THR B C 1
ATOM 2340 O O . THR B 1 106 ? 5.137 28.719 20.969 1 98.69 106 THR B O 1
ATOM 2343 N N . ASP B 1 107 ? 3.078 29.375 20.422 1 98.38 107 ASP B N 1
ATOM 2344 C CA . ASP B 1 107 ? 2.395 28.469 21.344 1 98.38 107 ASP B CA 1
ATOM 2345 C C . ASP B 1 107 ? 1.122 27.906 20.703 1 98.38 107 ASP B C 1
ATOM 2347 O O . ASP B 1 107 ? 0.938 27.984 19.5 1 98.38 107 ASP B O 1
ATOM 2351 N N . ASN B 1 108 ? 0.295 27.203 21.516 1 98.12 108 ASN B N 1
ATOM 2352 C CA . ASN B 1 108 ? -0.839 26.484 20.953 1 98.12 108 ASN B CA 1
ATOM 2353 C C . ASN B 1 108 ? -1.984 27.422 20.594 1 98.12 108 ASN B C 1
ATOM 2355 O O . ASN B 1 108 ? -2.969 27 19.984 1 98.12 108 ASN B O 1
ATOM 2359 N N . THR B 1 109 ? -1.797 28.766 20.828 1 97.5 109 THR B N 1
ATOM 2360 C CA . THR B 1 109 ? -2.852 29.719 20.516 1 97.5 109 THR B CA 1
ATOM 2361 C C . THR B 1 109 ? -2.586 30.375 19.156 1 97.5 109 THR B C 1
ATOM 2363 O O . THR B 1 109 ? -3.482 30.984 18.578 1 97.5 109 THR B O 1
ATOM 2366 N N . ASN B 1 110 ? -1.354 30.297 18.656 1 98.44 110 ASN B N 1
ATOM 2367 C CA . ASN B 1 110 ? -1.041 31 17.422 1 98.44 110 ASN B CA 1
ATOM 2368 C C . ASN B 1 110 ? -0.249 30.125 16.453 1 98.44 110 ASN B C 1
ATOM 2370 O O . ASN B 1 110 ? 0.47 30.641 15.594 1 98.44 110 ASN B O 1
ATOM 2374 N N . THR B 1 111 ? -0.281 28.812 16.625 1 98.81 111 THR B N 1
ATOM 2375 C CA . THR B 1 111 ? 0.331 27.828 15.742 1 98.81 111 THR B CA 1
ATOM 2376 C C . THR B 1 111 ? -0.726 26.891 15.164 1 98.81 111 THR B C 1
ATOM 2378 O O . THR B 1 111 ? -1.688 26.547 15.844 1 98.81 111 THR B O 1
ATOM 2381 N N . PHE B 1 112 ? -0.629 26.516 13.906 1 98.5 112 PHE B N 1
ATOM 2382 C CA . PHE B 1 112 ? -1.457 25.453 13.352 1 98.5 112 PHE B CA 1
ATOM 2383 C C . PHE B 1 112 ? -0.614 24.484 12.531 1 98.5 112 PHE B C 1
ATOM 2385 O O . PHE B 1 112 ? 0.526 24.781 12.18 1 98.5 112 PHE B O 1
ATOM 2392 N N . PHE B 1 113 ? -1.11 23.312 12.398 1 98.75 113 PHE B N 1
ATOM 2393 C CA . PHE B 1 113 ? -0.429 22.219 11.703 1 98.75 113 PHE B CA 1
ATOM 2394 C C . PHE B 1 113 ? -1.096 21.938 10.359 1 98.75 113 PHE B C 1
ATOM 2396 O O . PHE B 1 113 ? -2.318 22.031 10.242 1 98.75 113 PHE B O 1
ATOM 2403 N N . VAL B 1 114 ? -0.274 21.609 9.328 1 98.75 114 VAL B N 1
ATOM 2404 C CA . VAL B 1 114 ? -0.767 21.203 8.023 1 98.75 114 VAL B CA 1
ATOM 2405 C C . VAL B 1 114 ? -0.215 19.828 7.664 1 98.75 114 VAL B C 1
ATOM 2407 O O . VAL B 1 114 ? 1.002 19.625 7.621 1 98.75 114 V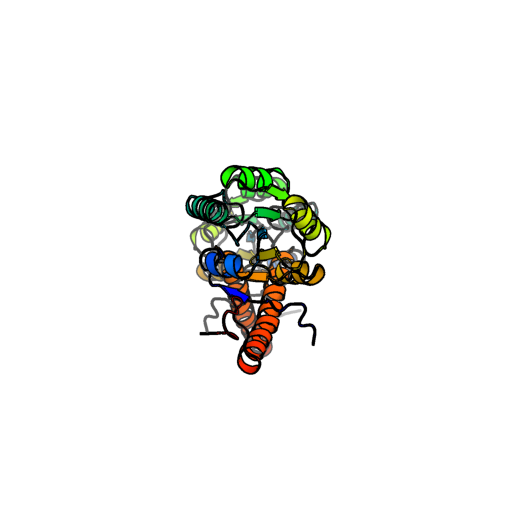AL B O 1
ATOM 2410 N N . GLY B 1 115 ? -1.068 18.906 7.43 1 98.5 115 GLY B N 1
ATOM 2411 C CA . GLY B 1 115 ? -0.639 17.562 7.074 1 98.5 115 GLY B CA 1
ATOM 2412 C C . GLY B 1 115 ? -1.722 16.75 6.391 1 98.5 115 GLY B C 1
ATOM 2413 O O . GLY B 1 115 ? -2.861 17.203 6.27 1 98.5 115 GLY B O 1
ATOM 2414 N N . ASP B 1 116 ? -1.387 15.531 5.938 1 96.94 116 ASP B N 1
ATOM 2415 C CA . ASP B 1 116 ? -2.32 14.758 5.129 1 96.94 116 ASP B CA 1
ATOM 2416 C C . ASP B 1 116 ? -2.811 13.523 5.887 1 96.94 116 ASP B C 1
ATOM 2418 O O . ASP B 1 116 ? -3.76 12.867 5.461 1 96.94 116 ASP B O 1
ATOM 2422 N N . GLN B 1 117 ? -2.188 13.242 7.016 1 96.12 117 GLN B N 1
ATOM 2423 C CA . GLN B 1 117 ? -2.514 12 7.699 1 96.12 117 GLN B CA 1
ATOM 2424 C C . GLN B 1 117 ? -3.371 12.258 8.938 1 96.12 117 GLN B C 1
ATOM 2426 O O . GLN B 1 117 ? -2.936 12.938 9.867 1 96.12 117 GLN B O 1
ATOM 2431 N N . LEU B 1 118 ? -4.492 11.594 8.953 1 95.81 118 LEU B N 1
ATOM 2432 C CA . LEU B 1 118 ? -5.473 11.789 10.016 1 95.81 118 LEU B CA 1
ATOM 2433 C C . LEU B 1 118 ? -4.926 11.281 11.352 1 95.81 118 LEU B C 1
ATOM 2435 O O . LEU B 1 118 ? -4.961 12.008 12.352 1 95.81 118 LEU B O 1
ATOM 2439 N N . PHE B 1 119 ? -4.273 10.164 11.352 1 95.75 119 PHE B N 1
ATOM 2440 C CA . PHE B 1 119 ? -3.975 9.469 12.602 1 95.75 119 PHE B CA 1
ATOM 2441 C C . PHE B 1 119 ? -2.584 9.836 13.102 1 95.75 119 PHE B C 1
ATOM 2443 O O . PHE B 1 119 ? -2.195 9.438 14.203 1 95.75 119 PHE B O 1
ATOM 2450 N N . THR B 1 120 ? -1.863 10.508 12.289 1 96.19 120 THR B N 1
ATOM 2451 C CA . THR B 1 120 ? -0.56 10.984 12.734 1 96.19 120 THR B CA 1
ATOM 2452 C C . THR B 1 120 ? -0.55 12.508 12.828 1 96.19 120 THR B C 1
ATOM 2454 O O . THR B 1 120 ? -0.578 13.07 13.93 1 96.19 120 THR B O 1
ATOM 2457 N N . ASP B 1 121 ? -0.855 13.133 11.75 1 97.81 121 ASP B N 1
ATOM 2458 C CA . ASP B 1 121 ? -0.758 14.594 11.688 1 97.81 121 ASP B CA 1
ATOM 2459 C C . ASP B 1 121 ? -1.841 15.242 12.547 1 97.81 121 ASP B C 1
ATOM 2461 O O . ASP B 1 121 ? -1.535 15.992 13.477 1 97.81 121 ASP B O 1
ATOM 2465 N N . VAL B 1 122 ? -3.109 14.953 12.266 1 97.12 122 VAL B N 1
ATOM 2466 C CA . VAL B 1 122 ? -4.246 15.602 12.914 1 97.12 122 VAL B CA 1
ATOM 2467 C C . VAL B 1 122 ? -4.305 15.195 14.383 1 97.12 122 VAL B C 1
ATOM 2469 O O . VAL B 1 122 ? -4.426 16.047 15.266 1 97.12 122 VAL B O 1
ATOM 2472 N N . TRP B 1 123 ? -4.164 13.93 14.586 1 96.62 123 TRP B N 1
ATOM 2473 C CA . TRP B 1 123 ? -4.207 13.445 15.961 1 96.62 123 TRP B CA 1
ATOM 2474 C C . TRP B 1 123 ? -3.072 14.039 16.781 1 96.62 123 TRP B C 1
ATOM 2476 O O . TRP B 1 123 ? -3.285 14.477 17.922 1 96.62 123 TRP B O 1
ATOM 2486 N N . GLY B 1 124 ? -1.844 14.078 16.25 1 97.56 124 GLY B N 1
ATOM 2487 C CA . GLY B 1 124 ? -0.715 14.672 16.953 1 97.56 124 GLY B CA 1
ATOM 2488 C C . GLY B 1 124 ? -0.927 16.141 17.281 1 97.56 124 GLY B C 1
ATOM 2489 O O . GLY B 1 124 ? -0.601 16.578 18.391 1 97.56 124 GLY B O 1
ATOM 2490 N N . ALA B 1 125 ? -1.434 16.875 16.359 1 97.94 125 ALA B N 1
ATOM 2491 C CA . ALA B 1 125 ? -1.727 18.281 16.578 1 97.94 125 ALA B CA 1
ATOM 2492 C C . ALA B 1 125 ? -2.736 18.469 17.703 1 97.94 125 ALA B C 1
ATOM 2494 O O . ALA B 1 125 ? -2.555 19.328 18.578 1 97.94 125 ALA B O 1
ATOM 2495 N N . LYS B 1 126 ? -3.717 17.656 17.703 1 96.44 126 LYS B N 1
ATOM 2496 C CA . LYS B 1 126 ? -4.742 17.703 18.75 1 96.44 126 LYS B CA 1
ATOM 2497 C C . LYS B 1 126 ? -4.141 17.453 20.125 1 96.44 126 LYS B C 1
ATOM 2499 O O . LYS B 1 126 ? -4.535 18.078 21.109 1 96.44 126 LYS B O 1
ATOM 2504 N N . ARG B 1 127 ? -3.266 16.594 20.156 1 97 127 ARG B N 1
ATOM 2505 C CA . ARG B 1 127 ? -2.678 16.188 21.422 1 97 127 ARG B CA 1
ATOM 2506 C C . ARG B 1 127 ? -1.904 17.328 22.078 1 97 127 ARG B C 1
ATOM 2508 O O . ARG B 1 127 ? -1.721 17.344 23.297 1 97 127 ARG B O 1
ATOM 2515 N N . VAL B 1 128 ? -1.437 18.219 21.312 1 97.81 128 VAL B N 1
ATOM 2516 C CA . VAL B 1 128 ? -0.674 19.328 21.891 1 97.81 128 VAL B CA 1
ATOM 2517 C C . VAL B 1 128 ? -1.515 20.609 21.844 1 97.81 128 VAL B C 1
ATOM 2519 O O . VAL B 1 128 ? -1.019 21.688 22.156 1 97.81 128 VAL B O 1
ATOM 2522 N N . GLY B 1 129 ? -2.725 20.531 21.281 1 96.75 129 GLY B N 1
ATOM 2523 C CA . GLY B 1 129 ? -3.691 21.609 21.406 1 96.75 129 GLY B CA 1
ATOM 2524 C C . GLY B 1 129 ? -3.613 22.609 20.266 1 96.75 129 GLY B C 1
ATOM 2525 O O . GLY B 1 129 ? -4.098 23.734 20.391 1 96.75 129 GLY B O 1
ATOM 2526 N N . ILE B 1 130 ? -2.971 22.266 19.219 1 97.38 130 ILE B N 1
ATOM 2527 C CA . ILE B 1 130 ? -2.934 23.219 18.109 1 97.38 130 ILE B CA 1
ATOM 2528 C C . ILE B 1 130 ? -3.975 22.828 17.062 1 97.38 130 ILE B C 1
ATOM 2530 O O . ILE B 1 130 ? -4.34 21.656 16.938 1 97.38 130 ILE B O 1
ATOM 2534 N N . LYS B 1 131 ? -4.461 23.812 16.312 1 96.56 131 LYS B N 1
ATOM 2535 C CA . LYS B 1 131 ? -5.398 23.578 15.227 1 96.56 131 LYS B CA 1
ATOM 2536 C C . LYS B 1 131 ? -4.699 22.922 14.039 1 96.56 131 LYS B C 1
ATOM 2538 O O . LYS B 1 131 ? -3.479 23.016 13.898 1 96.56 131 LYS B O 1
ATOM 2543 N N . SER B 1 132 ? -5.508 22.281 13.219 1 96.94 132 SER B N 1
ATOM 2544 C CA . SER B 1 132 ? -4.871 21.578 12.102 1 96.94 132 SER B CA 1
ATOM 2545 C C . SER B 1 132 ? -5.723 21.672 10.844 1 96.94 132 SER B C 1
ATOM 2547 O O . SER B 1 132 ? -6.953 21.703 10.914 1 96.94 132 SER B O 1
ATOM 2549 N N . TYR B 1 133 ? -5.031 21.797 9.711 1 97.25 133 TYR B N 1
ATOM 2550 C CA . TYR B 1 133 ? -5.59 21.547 8.391 1 97.25 133 TYR B CA 1
ATOM 2551 C C . TYR B 1 133 ? -5.262 20.141 7.91 1 97.25 133 TYR B C 1
ATOM 2553 O O . TYR B 1 133 ? -4.09 19.766 7.832 1 97.25 133 TYR B O 1
ATOM 2561 N N . LEU B 1 134 ? -6.27 19.391 7.641 1 97 134 LEU B N 1
ATOM 2562 C CA . LEU B 1 134 ? -6.09 18.156 6.863 1 97 134 LEU B CA 1
ATOM 2563 C C . LEU B 1 134 ? -6.164 18.453 5.371 1 97 134 LEU B C 1
ATOM 2565 O O . LEU B 1 134 ? -7.18 18.953 4.879 1 97 134 LEU B O 1
ATOM 2569 N N . VAL B 1 135 ? -5.082 18.109 4.652 1 96.94 135 VAL B N 1
ATOM 2570 C CA . VAL B 1 135 ? -5.051 18.406 3.227 1 96.94 135 VAL B CA 1
ATOM 2571 C C . VAL B 1 135 ? -5.055 17.125 2.42 1 96.94 135 VAL B C 1
ATOM 2573 O O . VAL B 1 135 ? -4.754 16.047 2.951 1 96.94 135 VAL B O 1
ATOM 2576 N N . GLY B 1 136 ? -5.477 17.266 1.192 1 94.88 136 GLY B N 1
ATOM 2577 C CA . GLY B 1 136 ? -5.426 16.109 0.315 1 94.88 136 GLY B CA 1
ATOM 2578 C C . GLY B 1 136 ? -4.016 15.617 0.044 1 94.88 136 GLY B C 1
ATOM 2579 O O . GLY B 1 136 ? -3.088 16.422 -0.062 1 94.88 136 GLY B O 1
ATOM 2580 N N . GLN B 1 137 ? -3.898 14.25 -0.092 1 95.44 137 GLN B N 1
ATOM 2581 C CA . GLN B 1 137 ? -2.596 13.68 -0.415 1 95.44 137 GLN B CA 1
ATOM 2582 C C . GLN B 1 137 ? -2.178 14.031 -1.84 1 95.44 137 GLN B C 1
ATOM 2584 O O . GLN B 1 137 ? -2.984 13.945 -2.768 1 95.44 137 GLN B O 1
ATOM 2589 N N . ILE B 1 138 ? -0.933 14.516 -2.035 1 95.06 138 ILE B N 1
ATOM 2590 C CA . ILE B 1 138 ? -0.439 14.93 -3.344 1 95.06 138 ILE B CA 1
ATOM 2591 C C . ILE B 1 138 ? -0.355 13.719 -4.27 1 95.06 138 ILE B C 1
ATOM 2593 O O . ILE B 1 138 ? -0.672 13.812 -5.457 1 95.06 138 ILE B O 1
ATOM 2597 N N . ASP B 1 139 ? 0.114 12.523 -3.863 1 90.44 139 ASP B N 1
ATOM 2598 C CA . ASP B 1 139 ? 0.225 11.32 -4.68 1 90.44 139 ASP B CA 1
ATOM 2599 C C . ASP B 1 139 ? -0.327 10.102 -3.941 1 90.44 139 ASP B C 1
ATOM 2601 O O . ASP B 1 139 ? 0.388 9.461 -3.17 1 90.44 139 ASP B O 1
ATOM 2605 N N . LYS B 1 140 ? -1.563 9.789 -4.191 1 86.5 140 LYS B N 1
ATOM 2606 C CA . LYS B 1 140 ? -2.182 8.664 -3.494 1 86.5 140 LYS B CA 1
ATOM 2607 C C . LYS B 1 140 ? -2.432 7.496 -4.449 1 86.5 140 LYS B C 1
ATOM 2609 O O . LYS B 1 140 ? -3.143 6.547 -4.105 1 86.5 140 LYS B O 1
ATOM 2614 N N . LYS B 1 141 ? -1.879 7.531 -5.57 1 87.88 141 LYS B N 1
ATOM 2615 C CA . LYS B 1 141 ? -2.209 6.574 -6.621 1 87.88 141 LYS B CA 1
ATOM 2616 C C . LYS B 1 141 ? -1.92 5.145 -6.176 1 87.88 141 LYS B C 1
ATOM 2618 O O . LYS B 1 141 ? -2.746 4.25 -6.371 1 87.88 141 LYS B O 1
ATOM 2623 N N . GLU B 1 142 ? -0.861 4.945 -5.559 1 87.06 142 GLU B N 1
ATOM 2624 C CA . GLU B 1 142 ? -0.494 3.588 -5.164 1 87.06 142 GLU B CA 1
ATOM 2625 C C . GLU B 1 142 ? -1.446 3.045 -4.105 1 87.06 142 GLU B C 1
ATOM 2627 O O . GLU B 1 142 ? -1.902 1.903 -4.199 1 87.06 142 GLU B O 1
ATOM 2632 N N . GLU B 1 143 ? -1.672 3.787 -3.105 1 89.19 143 GLU B N 1
ATOM 2633 C CA . GLU B 1 143 ? -2.576 3.365 -2.041 1 89.19 143 GLU B CA 1
ATOM 2634 C C . GLU B 1 143 ? -3.965 3.049 -2.59 1 89.19 143 GLU B C 1
ATOM 2636 O O . GLU B 1 143 ? -4.578 2.051 -2.205 1 89.19 143 GLU B O 1
ATOM 2641 N N . ILE B 1 144 ? -4.414 3.867 -3.443 1 90.31 144 ILE B N 1
ATOM 2642 C CA . ILE B 1 144 ? -5.73 3.68 -4.039 1 90.31 144 ILE B CA 1
ATOM 2643 C C . ILE B 1 144 ? -5.75 2.387 -4.852 1 90.31 144 ILE B C 1
ATOM 2645 O O . ILE B 1 144 ? -6.715 1.62 -4.789 1 90.31 144 ILE B O 1
ATOM 2649 N N . GLN B 1 145 ? -4.73 2.189 -5.664 1 91.62 145 GLN B N 1
ATOM 2650 C CA . GLN B 1 145 ? -4.641 0.99 -6.488 1 91.62 145 GLN B CA 1
ATOM 2651 C C . GLN B 1 145 ? -4.68 -0.271 -5.629 1 91.62 145 GLN B C 1
ATOM 2653 O O . GLN B 1 145 ? -5.305 -1.266 -6.004 1 91.62 145 GLN B O 1
ATOM 2658 N N . ILE B 1 146 ? -4.047 -0.175 -4.484 1 92.25 146 ILE B N 1
ATOM 2659 C CA . ILE B 1 146 ? -4.008 -1.318 -3.58 1 92.25 146 ILE B CA 1
ATOM 2660 C C . ILE B 1 146 ? -5.406 -1.584 -3.025 1 92.25 146 ILE B C 1
ATOM 2662 O O . ILE B 1 146 ? -5.871 -2.727 -3.016 1 92.25 146 ILE B O 1
ATOM 2666 N N . VAL B 1 147 ? -6.059 -0.616 -2.582 1 91.75 147 VAL B N 1
ATOM 2667 C CA . VAL B 1 147 ? -7.387 -0.75 -1.991 1 91.75 147 VAL B CA 1
ATOM 2668 C C . VAL B 1 147 ? -8.359 -1.293 -3.033 1 91.75 147 VAL B C 1
ATOM 2670 O O . VAL B 1 147 ? -9.117 -2.229 -2.758 1 91.75 147 VAL B O 1
ATOM 2673 N N . ILE B 1 148 ? -8.344 -0.735 -4.254 1 93.25 148 ILE B N 1
ATOM 2674 C CA . ILE B 1 148 ? -9.25 -1.136 -5.328 1 93.25 148 ILE B CA 1
ATOM 2675 C C . ILE B 1 148 ? -8.977 -2.588 -5.711 1 93.25 148 ILE B C 1
ATOM 2677 O O . ILE B 1 148 ? -9.914 -3.375 -5.883 1 93.25 148 ILE B O 1
ATOM 2681 N N . LYS B 1 149 ? -7.656 -2.84 -5.914 1 92.25 149 LYS B N 1
ATOM 2682 C CA . LYS B 1 149 ? -7.27 -4.203 -6.27 1 92.25 149 LYS B CA 1
ATOM 2683 C C . LYS B 1 149 ? -7.785 -5.207 -5.242 1 92.25 149 LYS B C 1
ATOM 2685 O O . LYS B 1 149 ? -8.32 -6.258 -5.605 1 92.25 149 LYS B O 1
ATOM 2690 N N . ARG B 1 150 ? -7.641 -4.91 -3.977 1 91.31 150 ARG B N 1
ATOM 2691 C CA . ARG B 1 150 ? -8.062 -5.824 -2.918 1 91.31 150 ARG B CA 1
ATOM 2692 C C . ARG B 1 150 ? -9.578 -5.969 -2.887 1 91.31 150 ARG B C 1
ATOM 2694 O O . ARG B 1 150 ? -10.102 -7.043 -2.586 1 91.31 150 ARG B O 1
ATOM 2701 N N . ARG B 1 151 ? -10.258 -4.934 -3.154 1 91.44 151 ARG B N 1
ATOM 2702 C CA . ARG B 1 151 ? -11.711 -4.992 -3.244 1 91.44 151 ARG B CA 1
ATOM 2703 C C . ARG B 1 151 ? -12.156 -5.938 -4.355 1 91.44 151 ARG B C 1
ATOM 2705 O O . ARG B 1 151 ? -13.008 -6.805 -4.145 1 91.44 151 ARG B O 1
ATOM 2712 N N . PHE B 1 152 ? -11.578 -5.812 -5.555 1 93.12 152 PHE B N 1
ATOM 2713 C CA . PHE B 1 152 ? -11.938 -6.66 -6.688 1 93.12 152 PHE B CA 1
ATOM 2714 C C . PHE B 1 152 ? -11.555 -8.109 -6.414 1 93.12 152 PHE B C 1
ATOM 2716 O O . PHE B 1 152 ? -12.289 -9.031 -6.789 1 93.12 152 PHE B O 1
ATOM 2723 N N . GLU B 1 153 ? -10.367 -8.266 -5.828 1 93.88 153 GLU B N 1
ATOM 2724 C CA . GLU B 1 153 ? -9.945 -9.617 -5.461 1 93.88 153 GLU B CA 1
ATOM 2725 C C . GLU B 1 153 ? -10.953 -10.266 -4.516 1 93.88 153 GLU B C 1
ATOM 2727 O O . GLU B 1 153 ? -11.273 -11.453 -4.664 1 93.88 153 GLU B O 1
ATOM 2732 N N . TRP B 1 154 ? -11.438 -9.461 -3.502 1 92.88 154 TRP B N 1
ATOM 2733 C CA . TRP B 1 154 ? -12.422 -9.961 -2.555 1 92.88 154 TRP B CA 1
ATOM 2734 C C . TRP B 1 154 ? -13.703 -10.383 -3.273 1 92.88 154 TRP B C 1
ATOM 2736 O O . TRP B 1 154 ? -14.258 -11.445 -2.988 1 92.88 154 TRP B O 1
ATOM 2746 N N . ILE B 1 155 ? -14.109 -9.68 -4.254 1 92.88 155 ILE B N 1
ATOM 2747 C CA . ILE B 1 155 ? -15.32 -9.969 -5.012 1 92.88 155 ILE B CA 1
ATOM 2748 C C . ILE B 1 155 ? -15.141 -11.273 -5.793 1 92.88 155 ILE B C 1
ATOM 2750 O O . ILE B 1 155 ? -15.992 -12.164 -5.723 1 92.88 155 ILE B O 1
ATOM 2754 N N . VAL B 1 156 ? -14.023 -11.391 -6.531 1 94.12 156 VAL B N 1
ATOM 2755 C CA . VAL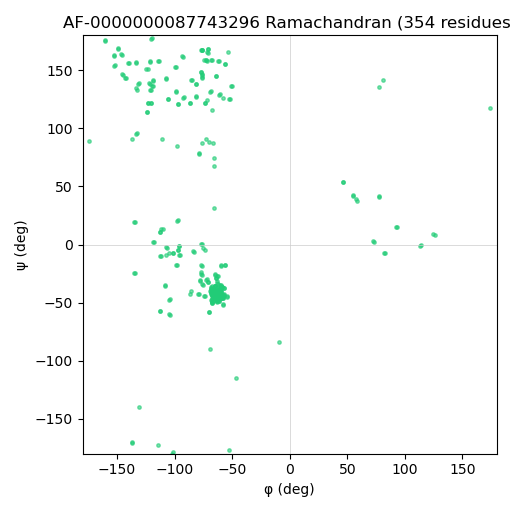 B 1 156 ? -13.766 -12.57 -7.355 1 94.12 156 VAL B CA 1
ATOM 2756 C C . VAL B 1 156 ? -13.664 -13.805 -6.469 1 94.12 156 VAL B C 1
ATOM 2758 O O . VAL B 1 156 ? -14.25 -14.852 -6.777 1 94.12 156 VAL B O 1
ATOM 2761 N N . LEU B 1 157 ? -13.008 -13.703 -5.301 1 93.88 157 LEU B N 1
ATOM 2762 C CA . LEU B 1 157 ? -12.805 -14.852 -4.426 1 93.88 157 LEU B CA 1
ATOM 2763 C C . LEU B 1 157 ? -14.109 -15.25 -3.75 1 93.88 157 LEU B C 1
ATOM 2765 O O . LEU B 1 157 ? -14.328 -16.438 -3.463 1 93.88 157 LEU B O 1
ATOM 2769 N N . PHE B 1 158 ? -15.039 -14.273 -3.488 1 93.88 158 PHE B N 1
ATOM 2770 C CA . PHE B 1 158 ? -16.359 -14.562 -2.947 1 93.88 158 PHE B CA 1
ATOM 2771 C C . PHE B 1 158 ? -17.156 -15.453 -3.895 1 93.88 158 PHE B C 1
ATOM 2773 O O . PHE B 1 158 ? -17.672 -16.5 -3.488 1 93.88 158 PHE B O 1
ATOM 2780 N N . PHE B 1 159 ? -17.094 -15.109 -5.129 1 92 159 PHE B N 1
ATOM 2781 C CA . PHE B 1 159 ? -17.828 -15.867 -6.133 1 92 159 PHE B CA 1
ATOM 2782 C C . PHE B 1 159 ? -17.141 -17.188 -6.434 1 92 159 PHE B C 1
ATOM 2784 O O . PHE B 1 159 ? -17.797 -18.188 -6.723 1 92 159 PHE B O 1
ATOM 2791 N N . TYR B 1 160 ? -15.812 -17.156 -6.391 1 92.69 160 TYR B N 1
ATOM 2792 C CA . TYR B 1 160 ? -15.047 -18.391 -6.559 1 92.69 160 TYR B CA 1
ATOM 2793 C C . TYR B 1 160 ? -15.414 -19.406 -5.488 1 92.69 160 TYR B C 1
ATOM 2795 O O . TYR B 1 160 ? -15.633 -20.594 -5.789 1 92.69 160 TYR B O 1
ATOM 2803 N N . LYS B 1 161 ? -15.477 -18.953 -4.207 1 92 161 LYS B N 1
ATOM 2804 C CA . LYS B 1 161 ? -15.82 -19.844 -3.1 1 92 161 LYS B CA 1
ATOM 2805 C C . LYS B 1 161 ? -17.219 -20.422 -3.273 1 92 161 LYS B C 1
ATOM 2807 O O . LYS B 1 161 ? -17.438 -21.609 -3.008 1 92 161 LYS B O 1
ATOM 2812 N N . ARG B 1 162 ? -18.094 -19.672 -3.754 1 90.88 162 ARG B N 1
ATOM 2813 C CA . ARG B 1 162 ? -19.453 -20.125 -4.016 1 90.88 162 ARG B CA 1
ATOM 2814 C C . ARG B 1 162 ? -19.484 -21.141 -5.16 1 90.88 162 ARG B C 1
ATOM 2816 O O . ARG B 1 162 ? -20.219 -22.125 -5.113 1 90.88 162 ARG B O 1
ATOM 2823 N N . TYR B 1 163 ? -18.672 -20.875 -6.148 1 89.25 163 TYR B N 1
ATOM 2824 C CA . TYR B 1 163 ? -18.578 -21.75 -7.309 1 89.25 163 TYR B CA 1
ATOM 2825 C C . TYR B 1 163 ? -18.047 -23.125 -6.91 1 89.25 163 TYR B C 1
ATOM 2827 O O . TYR B 1 163 ? -18.578 -24.141 -7.332 1 89.25 163 TYR B O 1
ATOM 2835 N N . ILE B 1 164 ? -16.969 -23.125 -6.082 1 89.81 164 ILE B N 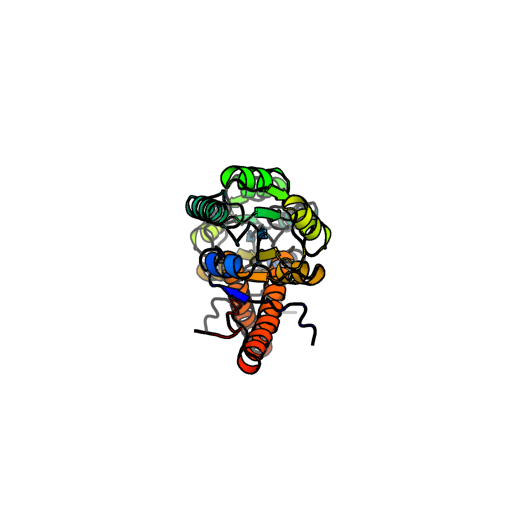1
ATOM 2836 C CA . ILE B 1 164 ? -16.344 -24.359 -5.648 1 89.81 164 ILE B CA 1
ATOM 2837 C C . ILE B 1 164 ? -17.312 -25.141 -4.754 1 89.81 164 ILE B C 1
ATOM 2839 O O . ILE B 1 164 ? -17.375 -26.359 -4.809 1 89.81 164 ILE B O 1
ATOM 2843 N N . LYS B 1 165 ? -18.016 -24.469 -3.863 1 88.81 165 LYS B N 1
ATOM 2844 C CA . LYS B 1 165 ? -18.984 -25.109 -2.98 1 88.81 165 LYS B CA 1
ATOM 2845 C C . LYS B 1 165 ? -20.078 -25.797 -3.781 1 88.81 165 LYS B C 1
ATOM 2847 O O . LYS B 1 165 ? -20.516 -26.906 -3.43 1 88.81 165 LYS B O 1
ATOM 2852 N N . LYS B 1 166 ? -20.5 -25.328 -4.828 1 88.94 166 LYS B N 1
ATOM 2853 C CA . LYS B 1 166 ? -21.594 -25.844 -5.637 1 88.94 166 LYS B CA 1
ATOM 2854 C C . LYS B 1 166 ? -21.109 -26.922 -6.598 1 88.94 166 LYS B C 1
ATOM 2856 O O . LYS B 1 166 ? -21.812 -27.922 -6.82 1 88.94 166 LYS B O 1
ATOM 2861 N N . ASN B 1 167 ? -19.969 -26.75 -7.191 1 85.25 167 ASN B N 1
ATOM 2862 C CA . ASN B 1 167 ? -19.531 -27.578 -8.297 1 85.25 167 ASN B CA 1
ATOM 2863 C C . ASN B 1 167 ? -18.422 -28.531 -7.867 1 85.25 167 ASN B C 1
ATOM 2865 O O . ASN B 1 167 ? -18.094 -29.484 -8.586 1 85.25 167 ASN B O 1
ATOM 2869 N N . GLY B 1 168 ? -17.812 -28.484 -6.715 1 70.5 168 GLY B N 1
ATOM 2870 C CA . GLY B 1 168 ? -16.672 -29.266 -6.242 1 70.5 168 GLY B CA 1
ATOM 2871 C C . GLY B 1 168 ? -15.344 -28.734 -6.734 1 70.5 168 GLY B C 1
ATOM 2872 O O . GLY B 1 168 ? -15.305 -27.781 -7.516 1 70.5 168 GLY B O 1
ATOM 2873 N N . SER B 1 169 ? -14.359 -28.578 -6.438 1 62.88 169 SER B N 1
ATOM 2874 C CA . SER B 1 169 ? -13.008 -28.359 -6.938 1 62.88 169 SER B CA 1
ATOM 2875 C C . SER B 1 169 ? -12.039 -28.062 -5.797 1 62.88 169 SER B C 1
ATOM 2877 O O . SER B 1 169 ? -10.82 -28.203 -5.957 1 62.88 169 SER B O 1
ATOM 2879 N N . ASN B 1 170 ? -10.773 -28.5 -5.008 1 62.62 170 ASN B N 1
ATOM 2880 C CA . ASN B 1 170 ? -9.516 -28.156 -4.359 1 62.62 170 ASN B CA 1
ATOM 2881 C C . ASN B 1 170 ? -8.414 -29.156 -4.695 1 62.62 170 ASN B C 1
ATOM 2883 O O . ASN B 1 170 ? -8.203 -30.125 -3.963 1 62.62 170 ASN B O 1
ATOM 2887 N N . TRP B 1 171 ? -7.453 -28.766 -6.086 1 61.75 171 TRP B N 1
ATOM 2888 C CA . TRP B 1 171 ? -7.551 -29.641 -7.258 1 61.75 171 TRP B CA 1
ATOM 2889 C C . TRP B 1 171 ? -7.059 -31.047 -6.938 1 61.75 171 TRP B C 1
ATOM 2891 O O . TRP B 1 171 ? -7.59 -32.031 -7.457 1 61.75 171 TRP B O 1
ATOM 2901 N N . PRO B 1 172 ? -6.273 -32.312 -6.324 1 61.12 172 PRO B N 1
ATOM 2902 C CA . PRO B 1 172 ? -5.762 -33.531 -6.91 1 61.12 172 PRO B CA 1
ATOM 2903 C C . PRO B 1 172 ? -6.871 -34.5 -7.293 1 61.12 172 PRO B C 1
ATOM 2905 O O . PRO B 1 172 ? -7.848 -34.656 -6.555 1 61.12 172 PRO B O 1
ATOM 2908 N N . ASP B 1 173 ? -7.453 -35.312 -8.461 1 52.78 173 ASP B N 1
ATOM 2909 C CA . ASP B 1 173 ? -8.414 -36.156 -9.148 1 52.78 173 ASP B CA 1
ATOM 2910 C C . ASP B 1 173 ? -7.984 -37.625 -9.102 1 52.78 173 ASP B C 1
ATOM 2912 O O . ASP B 1 173 ? -7.055 -38.031 -9.812 1 52.78 173 ASP B O 1
ATOM 2916 N N . ILE B 1 174 ? -8.047 -38.562 -8.414 1 40.09 174 ILE B N 1
ATOM 2917 C CA . ILE B 1 174 ? -7.852 -40 -8.469 1 40.09 174 ILE B CA 1
ATOM 2918 C C . ILE B 1 174 ? -9.047 -40.656 -9.148 1 40.09 174 ILE B C 1
ATOM 2920 O O . ILE B 1 174 ? -9.117 -41.875 -9.258 1 40.09 174 ILE B O 1
ATOM 2924 N N . GLY B 1 175 ? -10.219 -40.344 -9.312 1 36.75 175 GLY B N 1
ATOM 2925 C CA . GLY B 1 175 ? -11.18 -41.344 -9.703 1 36.75 175 GLY B CA 1
ATOM 2926 C C . GLY B 1 175 ? -10.938 -41.906 -11.102 1 36.75 175 GLY B C 1
ATOM 2927 O O . GLY B 1 175 ? -11.766 -41.719 -11.992 1 36.75 175 GLY B O 1
ATOM 2928 N N . ARG B 1 176 ? -10.148 -42.188 -11.945 1 35.22 176 ARG B N 1
ATOM 2929 C CA . ARG B 1 176 ? -10.516 -43.531 -12.438 1 35.22 176 ARG B CA 1
ATOM 2930 C C . ARG B 1 176 ? -10.633 -44.5 -11.289 1 35.22 176 ARG B C 1
ATOM 2932 O O . ARG B 1 176 ? -10.008 -44.344 -10.242 1 35.22 176 ARG B O 1
ATOM 2939 N N . ILE B 1 177 ? -10.969 -46.219 -11.391 1 30.94 177 ILE B N 1
ATOM 2940 C CA . ILE B 1 177 ? -11.57 -47.531 -11.422 1 30.94 177 ILE B CA 1
ATOM 2941 C C . ILE B 1 177 ? -10.797 -48.469 -10.508 1 30.94 177 ILE B C 1
ATOM 2943 O O . ILE B 1 177 ? -9.641 -48.219 -10.164 1 30.94 177 ILE B O 1
ATOM 2947 N N . GLU B 1 178 ? -10.32 -50.344 -10.82 1 25.61 178 GLU B N 1
ATOM 2948 C CA . GLU B 1 178 ? -10.148 -51.594 -10.125 1 25.61 178 GLU B CA 1
ATOM 2949 C C . GLU B 1 178 ? -9.188 -51.469 -8.945 1 25.61 178 GLU B C 1
ATOM 2951 O O . GLU B 1 178 ? -8.102 -50.906 -9.094 1 25.61 178 GLU B O 1
ATOM 2956 N N . ALA B 1 179 ? -9.391 -52.75 -8.102 1 19.59 179 ALA B N 1
ATOM 2957 C CA . ALA B 1 179 ? -8.781 -53.781 -7.266 1 19.59 179 ALA B CA 1
ATOM 2958 C C . ALA B 1 179 ? -7.488 -54.281 -7.891 1 19.59 179 ALA B C 1
ATOM 2960 O O . ALA B 1 179 ? -7.453 -54.625 -9.078 1 19.59 179 ALA B O 1
#

Nearest PDB structures (foldseek):
  3n07-assembly1_A-1  TM=6.727E-01  e=1.415E-04  Vibrio cholerae
  1k1e-assembly1_A  TM=7.924E-01  e=3.462E-03  Haemophilus influenzae Rd KW20
  1k1e-assembly5_H  TM=6.743E-01  e=9.039E-04  Haemophilus influenzae Rd KW20
  4hgn-assembly1_B  TM=7.291E-01  e=3.462E-03  Bacteroides thetaiotaomicron VPI-5482
  4hgr-assembly1_D  TM=5.764E-01  e=1.827E-03  Bacteroides thetaiotaomicron VPI-5482

Organism: Butyrivibrio fibrisolvens (NCBI:txid831)

Solvent-accessible surface area (backbone atoms only — not comparable to full-atom values): 19029 Å² total; per-residue (Å²): 134,88,60,64,60,53,54,56,21,66,34,74,29,71,85,63,57,66,57,72,60,41,42,74,72,56,38,42,29,43,39,29,41,46,66,17,31,66,32,41,71,88,52,69,74,47,70,67,43,30,50,50,42,49,50,38,48,72,76,60,42,36,51,27,38,39,36,65,45,58,53,72,64,44,51,58,37,19,64,68,37,71,39,44,69,38,48,57,21,51,65,42,44,50,62,35,58,54,51,42,28,59,76,56,72,46,50,51,87,23,27,37,33,40,20,48,42,51,79,29,45,34,27,18,30,48,73,63,54,24,48,27,37,40,22,41,60,67,64,51,64,65,63,50,52,50,44,52,50,49,51,52,50,50,51,53,50,53,53,42,53,52,48,34,71,72,70,54,60,85,63,87,84,90,81,85,96,90,129,132,88,59,62,60,53,54,55,20,69,33,75,31,71,86,62,55,66,59,71,59,38,41,74,73,56,38,42,30,42,39,28,39,48,65,17,28,63,30,40,71,87,52,69,72,47,71,67,43,31,50,48,41,50,50,38,47,72,77,61,41,35,51,27,38,40,36,64,46,57,53,72,65,45,49,56,37,19,62,67,38,71,40,45,68,38,48,58,22,51,66,40,44,52,60,34,57,53,50,42,28,59,76,54,74,46,50,52,86,22,28,35,33,39,21,49,43,50,79,30,45,32,29,19,30,48,72,61,53,24,46,27,36,40,22,39,60,68,63,51,63,65,63,50,50,51,44,52,50,51,52,52,50,50,52,53,51,53,53,41,53,54,48,33,71,73,71,57,61,80,59,93,87,70,81,84,91,94,135

InterPro domains:
  IPR006549 HAD-superfamily hydrolase,subfamily IIIA [TIGR01662] (29-135)
  IPR010021 Phosphatidylglycerophosphate phosphatase [TIGR01668] (4-162)
  IPR023214 HAD superfamily [G3DSA:3.40.50.1000] (26-153)
  IPR036412 HAD-like superfamily [SSF56784] (12-136)

Radius of gyration: 27.43 Å; Cα contacts (8 Å, |Δi|>4): 669; chains: 2; bounding box: 45×104×46 Å